Protein 8VFG (pdb70)

Structure (mmCIF, N/CA/C/O backbone):
data_8VFG
#
_entry.id   8VFG
#
_cell.length_a   54.380
_cell.length_b   79.240
_cell.length_c   54.880
_cell.angle_alpha   90.000
_cell.angle_beta   105.490
_cell.angle_gamma   90.000
#
_symmetry.space_group_name_H-M   'P 1 21 1'
#
loop_
_entity.id
_entity.type
_entity.pdbx_description
1 polymer 'DNA polymerase beta'
2 polymer "DNA (5'-D(*CP*CP*GP*AP*CP*GP*CP*CP*GP*CP*AP*TP*CP*AP*GP*C)-3')"
3 polymer "DNA (5'-D(*GP*CP*TP*GP*AP*TP*GP*CP*GP*(FAP))-3')"
4 polymer "DNA (5'-D(P*GP*TP*CP*GP*G)-3')"
5 water water
#
loop_
_atom_site.group_PDB
_atom_site.id
_atom_site.type_symbol
_atom_site.label_atom_id
_atom_site.label_alt_id
_atom_site.label_comp_id
_atom_site.label_asym_id
_atom_site.label_entity_id
_atom_site.label_seq_id
_atom_site.pdbx_PDB_ins_code
_atom_site.Cartn_x
_atom_site.Cartn_y
_atom_site.Cartn_z
_atom_site.occupancy
_atom_site.B_iso_or_equiv
_atom_site.auth_seq_id
_atom_site.auth_comp_id
_atom_site.auth_asym_id
_atom_site.auth_atom_id
_atom_site.pdbx_PDB_model_num
ATOM 1 N N . PRO A 1 7 ? 18.60400 -15.27700 6.30100 1.000 44.25616 7 PRO A N 1
ATOM 2 C CA . PRO A 1 7 ? 19.68000 -16.18900 6.71100 1.000 43.01020 7 PRO A CA 1
ATOM 3 C C . PRO A 1 7 ? 19.88200 -16.22100 8.23300 1.000 49.38164 7 PRO A C 1
ATOM 4 O O . PRO A 1 7 ? 19.66900 -15.21100 8.90700 1.000 52.59474 7 PRO A O 1
ATOM 8 N N . GLN A 1 8 ? 20.28300 -17.37500 8.76500 1.000 48.63584 8 GLN A N 1
ATOM 9 C CA . GLN A 1 8 ? 20.49800 -17.49900 10.20100 1.000 49.76148 8 GLN A CA 1
ATOM 10 C C . GLN A 1 8 ? 21.62700 -16.57900 10.66000 1.000 44.75024 8 GLN A C 1
ATOM 11 O O . GLN A 1 8 ? 22.56200 -16.27700 9.91100 1.000 40.95494 8 GLN A O 1
ATOM 13 N N . GLU A 1 9 ? 21.52100 -16.11900 11.90900 1.000 46.44727 9 GLU A N 1
ATOM 14 C CA . GLU A 1 9 ? 22.57100 -15.28300 12.48000 1.000 41.70355 9 GLU A CA 1
ATOM 15 C C . GLU A 1 9 ? 23.92700 -15.96700 12.36200 1.000 38.41580 9 GLU A C 1
ATOM 16 O O . GLU A 1 9 ? 24.88900 -15.38500 11.85300 1.000 38.08194 9 GLU A O 1
ATOM 18 N N . THR A 1 10 ? 24.01100 -17.22500 12.79400 1.000 42.37124 10 THR A N 1
ATOM 19 C CA . THR A 1 10 ? 25.27600 -17.95300 12.77600 1.000 42.78776 10 THR A CA 1
ATOM 20 C C . THR A 1 10 ? 25.94600 -17.88600 11.40200 1.000 41.81808 10 THR A C 1
ATOM 21 O O . THR A 1 10 ? 27.15800 -18.10900 11.29200 1.000 43.30759 10 THR A O 1
ATOM 23 N N . LEU A 1 11 ? 25.17900 -17.57300 10.35100 1.000 41.36923 11 LEU A N 1
ATOM 24 C CA . LEU A 1 11 ? 25.76600 -17.43500 9.02000 1.000 33.49640 11 LEU A CA 1
ATOM 25 C C . LEU A 1 11 ? 26.85400 -16.37300 8.93200 1.000 29.06885 11 LEU A C 1
ATOM 26 O O . LEU A 1 11 ? 28.02900 -16.68800 8.71300 1.000 29.16477 11 LEU A O 1
ATOM 31 N N . ASN A 1 12 ? 26.48200 -15.09900 9.09600 1.000 26.50536 12 ASN A N 1
ATOM 32 C CA . ASN A 1 12 ? 27.47100 -14.02600 9.12700 1.000 21.11360 12 ASN A CA 1
ATOM 33 C C . ASN A 1 12 ? 27.26100 -13.08300 10.30500 1.000 22.82109 12 ASN A C 1
ATOM 34 O O . ASN A 1 12 ? 27.70900 -11.93100 10.25400 1.000 17.84485 12 ASN A O 1
ATOM 39 N N . GLY A 1 13 ? 26.60900 -13.55300 11.36900 1.000 20.59024 13 GLY A N 1
ATOM 40 C CA . GLY A 1 13 ? 26.26200 -12.67200 12.47200 1.000 21.11039 13 GLY A CA 1
ATOM 41 C C . GLY A 1 13 ? 27.46100 -12.00300 13.11000 1.000 18.99687 13 GLY A C 1
ATOM 42 O O . GLY A 1 13 ? 27.36100 -10.86500 13.58000 1.000 15.41594 13 GLY A O 1
ATOM 43 N N . GLY A 1 14 ? 28.60300 -12.69300 13.14900 1.000 16.56077 14 GLY A N 1
ATOM 44 C CA . GLY A 1 14 ? 29.80300 -12.07900 13.69300 1.000 15.41842 14 GLY A CA 1
ATOM 45 C C . GLY A 1 14 ? 30.21300 -10.85300 12.90200 1.000 14.67729 14 GLY A C 1
ATOM 46 O O . GLY A 1 14 ? 30.51900 -9.79900 13.47200 1.000 15.40999 14 GLY A O 1
ATOM 47 N N . ILE A 1 15 ? 30.21400 -10.97600 11.57600 1.000 14.54838 15 ILE A N 1
ATOM 48 C CA . ILE A 1 15 ? 30.54100 -9.84300 10.71700 1.000 13.12025 15 ILE A CA 1
ATOM 49 C C . ILE A 1 15 ? 29.52100 -8.72600 10.89000 1.000 15.56219 15 ILE A C 1
ATOM 50 O O . ILE A 1 15 ? 29.87800 -7.55300 11.05600 1.000 14.05243 15 ILE A O 1
ATOM 55 N N . THR A 1 16 ? 28.23400 -9.05500 10.78800 1.000 12.57024 16 THR A N 1
ATOM 56 C CA . THR A 1 16 ? 27.24600 -7.98200 10.83000 1.000 13.72468 16 THR A CA 1
ATOM 57 C C . THR A 1 16 ? 27.18500 -7.33700 12.20900 1.000 17.59840 16 THR A C 1
ATOM 58 O O . THR A 1 16 ? 26.97600 -6.12700 12.30500 1.000 14.69676 16 THR A O 1
ATOM 62 N N . ASP A 1 17 ? 27.40500 -8.10400 13.28000 1.000 14.11324 17 ASP A N 1
ATOM 63 C CA . ASP A 1 17 ? 27.50700 -7.49300 14.60200 1.000 15.16806 17 ASP A CA 1
ATOM 64 C C . ASP A 1 17 ? 28.67900 -6.51600 14.66100 1.000 12.44388 17 ASP A C 1
ATOM 65 O O . ASP A 1 17 ? 28.54600 -5.39800 15.17600 1.000 12.17304 17 ASP A O 1
ATOM 70 N N . MET A 1 18 ? 29.81200 -6.90400 14.09100 1.000 14.04586 18 MET A N 1
ATOM 71 C CA . MET A 1 18 ? 31.02100 -6.04500 14.09100 1.000 8.97147 18 MET A CA 1
ATOM 72 C C . MET A 1 18 ? 30.72400 -4.74900 13.33200 1.000 10.72203 18 MET A C 1
ATOM 73 O O . MET A 1 18 ? 31.08700 -3.69700 13.79100 1.000 10.93543 18 MET A O 1
ATOM 78 N N . LEU A 1 19 ? 30.07000 -4.89400 12.19800 1.000 10.70594 19 LEU A N 1
ATOM 79 C CA . LEU A 1 19 ? 29.81200 -3.70400 11.39300 1.000 8.45151 19 LEU A CA 1
ATOM 80 C C . LEU A 1 19 ? 28.80200 -2.78400 12.07300 1.000 10.75330 19 LEU A C 1
ATOM 81 O O . LEU A 1 19 ? 28.93100 -1.55600 12.00300 1.000 10.29132 19 LEU A O 1
ATOM 86 N N . THR A 1 20 ? 27.78600 -3.35000 12.73400 1.000 10.21672 20 THR A N 1
ATOM 87 C CA . THR A 1 20 ? 26.84200 -2.50700 13.46600 1.000 11.47561 20 THR A CA 1
ATOM 88 C C . THR A 1 20 ? 27.52500 -1.78400 14.62300 1.000 11.33418 20 THR A C 1
ATOM 89 O O . THR A 1 20 ? 27.29000 -0.58400 14.84400 1.000 9.02264 20 THR A O 1
ATOM 93 N N . GLU A 1 21 ? 28.40200 -2.47500 15.33400 1.000 10.86020 21 GLU A N 1
ATOM 94 C CA . GLU A 1 21 ? 29.12900 -1.79200 16.43000 1.000 8.59527 21 GLU A CA 1
ATOM 95 C C . GLU A 1 21 ? 29.98500 -0.64900 15.87800 1.000 8.48494 21 GLU A C 1
ATOM 96 O O . GLU A 1 21 ? 29.95700 0.41800 16.44900 1.000 8.03822 21 GLU A O 1
ATOM 102 N N . LEU A 1 22 ? 30.72300 -0.93700 14.81600 1.000 8.60793 22 LEU A N 1
ATOM 103 C CA . LEU A 1 22 ? 31.50100 0.13000 14.19000 1.000 7.17108 22 LEU A CA 1
ATOM 104 C C . LEU A 1 22 ? 30.59700 1.28000 13.76100 1.000 8.66714 22 LEU A C 1
ATOM 105 O O . LEU A 1 22 ? 30.94000 2.45400 13.94800 1.000 7.58660 22 LEU A O 1
ATOM 110 N N . ALA A 1 23 ? 29.42800 0.96200 13.20200 1.000 8.44470 23 ALA A N 1
ATOM 111 C CA . ALA A 1 23 ? 28.47500 2.01000 12.83300 1.000 8.59476 23 ALA A CA 1
ATOM 112 C C . ALA A 1 23 ? 28.14200 2.88900 14.02800 1.000 7.78750 23 ALA A C 1
ATOM 113 O O . ALA A 1 23 ? 28.16900 4.12300 13.93900 1.000 8.98135 23 ALA A O 1
ATOM 115 N N . ASN A 1 24 ? 27.80900 2.26500 15.15500 1.000 9.22509 24 ASN A N 1
ATOM 116 C CA . ASN A 1 24 ? 27.39700 3.03100 16.32300 1.000 8.03361 24 ASN A CA 1
ATOM 117 C C . ASN A 1 24 ? 28.51100 3.95000 16.79400 1.000 8.52817 24 ASN A C 1
ATOM 118 O O . ASN A 1 24 ? 28.26100 5.11200 17.14800 1.000 9.09781 24 ASN A O 1
ATOM 123 N N . PHE A 1 25 ? 29.75600 3.47000 16.78800 1.000 8.08863 25 PHE A N 1
ATOM 124 C CA . PHE A 1 25 ? 30.82100 4.36300 17.23500 1.000 9.18041 25 PHE A CA 1
ATOM 125 C C . PHE A 1 25 ? 31.01900 5.52100 16.26100 1.000 7.74227 25 PHE A C 1
ATOM 126 O O . PHE A 1 25 ? 31.32400 6.63500 16.68800 1.000 7.16520 25 PHE A O 1
ATOM 134 N N . GLU A 1 26 ? 30.86300 5.28600 14.95300 1.000 7.02528 26 GLU A N 1
ATOM 135 C CA . GLU A 1 26 ? 30.98400 6.39500 14.00900 1.000 8.10956 26 GLU A CA 1
ATOM 136 C C . GLU A 1 26 ? 29.91800 7.45000 14.28100 1.000 9.06644 26 GLU A C 1
ATOM 137 O O . GLU A 1 26 ? 30.20500 8.65500 14.31800 1.000 9.48274 26 GLU A O 1
ATOM 143 N N A LYS A 1 27 ? 28.67600 7.01600 14.48200 0.682 8.15664 27 LYS A N 1
ATOM 144 N N B LYS A 1 27 ? 28.77600 7.01600 14.48200 0.318 8.14578 27 LYS A N 1
ATOM 145 C CA A LYS A 1 27 ? 27.61800 7.98900 14.71900 0.682 10.10234 27 LYS A CA 1
ATOM 146 C CA B LYS A 1 27 ? 27.71800 7.98900 14.71900 0.318 10.09398 27 LYS A CA 1
ATOM 147 C C A LYS A 1 27 ? 27.80300 8.69200 16.06000 0.682 9.98816 27 LYS A C 1
ATOM 148 C C B LYS A 1 27 ? 27.90300 8.69200 16.06000 0.318 9.98581 27 LYS A C 1
ATOM 149 O O A LYS A 1 27 ? 27.78300 9.92500 16.13600 0.682 10.44168 27 LYS A O 1
ATOM 150 O O B LYS A 1 27 ? 27.88300 9.92500 16.13600 0.318 10.44456 27 LYS A O 1
ATOM 161 N N . ASN A 1 28 ? 28.00700 7.92300 17.12600 1.000 9.45101 28 ASN A N 1
ATOM 162 C CA . ASN A 1 28 ? 27.85900 8.46800 18.46600 1.000 8.48273 28 ASN A CA 1
ATOM 163 C C . ASN A 1 28 ? 29.13100 9.07300 19.01900 1.000 10.23844 28 ASN A C 1
ATOM 164 O O . ASN A 1 28 ? 29.05400 9.97300 19.86300 1.000 10.13057 28 ASN A O 1
ATOM 169 N N . VAL A 1 29 ? 30.29500 8.61200 18.56900 1.000 8.22784 29 VAL A N 1
ATOM 170 C CA . VAL A 1 29 ? 31.57700 9.06300 19.09300 1.000 7.56266 29 VAL A CA 1
ATOM 171 C C . VAL A 1 29 ? 32.32400 9.91700 18.07600 1.000 7.94479 29 VAL A C 1
ATOM 172 O O . VAL A 1 29 ? 32.71900 11.04500 18.37200 1.000 10.96150 29 VAL A O 1
ATOM 176 N N . SER A 1 30 ? 32.50900 9.40200 16.86000 1.000 6.48300 30 SER A N 1
ATOM 177 C CA . SER A 1 30 ? 33.20000 10.17300 15.83700 1.000 9.02296 30 SER A CA 1
ATOM 178 C C . SER A 1 30 ? 32.32200 11.24000 15.19100 1.000 8.01511 30 SER A C 1
ATOM 179 O O . SER A 1 30 ? 32.85900 12.11400 14.51100 1.000 7.90126 30 SER A O 1
ATOM 182 N N . GLN A 1 31 ? 31.00300 11.19900 15.40300 1.000 8.68216 31 GLN A N 1
ATOM 183 C CA . GLN A 1 31 ? 30.06700 12.12600 14.75800 1.000 9.41217 31 GLN A CA 1
ATOM 184 C C . GLN A 1 31 ? 30.28700 12.17100 13.24500 1.000 10.19052 31 GLN A C 1
ATOM 185 O O . GLN A 1 31 ? 30.45100 13.23900 12.63600 1.000 10.89153 31 GLN A O 1
ATOM 191 N N . ALA A 1 32 ? 30.27600 10.98100 12.64300 1.000 9.98095 32 ALA A N 1
ATOM 192 C CA . ALA A 1 32 ? 30.51000 10.73800 11.22000 1.000 9.10608 32 ALA A CA 1
ATOM 193 C C . ALA A 1 32 ? 29.29500 9.97000 10.69900 1.000 9.79210 32 ALA A C 1
ATOM 194 O O . ALA A 1 32 ? 29.34600 8.74900 10.50200 1.000 9.72387 32 ALA A O 1
ATOM 196 N N . ILE A 1 33 ? 28.19700 10.70000 10.46900 1.000 11.00260 33 ILE A N 1
ATOM 197 C CA . ILE A 1 33 ? 26.91900 10.05500 10.18700 1.000 10.19432 33 ILE A CA 1
ATOM 198 C C . ILE A 1 33 ? 26.96100 9.27700 8.87900 1.000 9.74704 33 ILE A C 1
ATOM 199 O O . ILE A 1 33 ? 26.30900 8.23400 8.74500 1.000 10.61890 33 ILE A O 1
ATOM 204 N N . HIS A 1 34 ? 27.72500 9.75200 7.90000 1.000 12.28310 34 HIS A N 1
ATOM 205 C CA . HIS A 1 34 ? 27.78200 9.03600 6.63700 1.000 10.35559 34 HIS A CA 1
ATOM 206 C C . HIS A 1 34 ? 28.58900 7.74700 6.75300 1.000 12.88520 34 HIS A C 1
ATOM 207 O O . HIS A 1 34 ? 28.33100 6.79600 6.00700 1.000 10.74600 34 HIS A O 1
ATOM 214 N N . LYS A 1 35 ? 29.57300 7.69100 7.65900 1.000 9.91450 35 LYS A N 1
ATOM 215 C CA . LYS A 1 35 ? 30.23500 6.41500 7.91900 1.000 8.81813 35 LYS A CA 1
ATOM 216 C C . LYS A 1 35 ? 29.32100 5.48300 8.70600 1.000 10.08763 35 LYS A C 1
ATOM 217 O O . LYS A 1 35 ? 29.32400 4.26700 8.49300 1.000 8.69533 35 LYS A O 1
ATOM 223 N N . TYR A 1 36 ? 28.52500 6.03200 9.62100 1.000 8.07786 36 TYR A N 1
ATOM 224 C CA . TYR A 1 36 ? 27.52200 5.21500 10.29400 1.000 8.28699 36 TYR A CA 1
ATOM 225 C C . TYR A 1 36 ? 26.62900 4.53000 9.26700 1.000 12.03554 36 TYR A C 1
ATOM 226 O O . TYR A 1 36 ? 26.42200 3.31500 9.31100 1.000 11.05943 36 TYR A O 1
ATOM 235 N N . ASN A 1 37 ? 26.13500 5.29200 8.29500 1.000 10.77020 37 ASN A N 1
ATOM 236 C CA . ASN A 1 37 ? 25.22400 4.70300 7.32800 1.000 13.14047 37 ASN A CA 1
ATOM 237 C C . ASN A 1 37 ? 25.94500 3.75700 6.38300 1.000 10.35920 37 ASN A C 1
ATOM 238 O O . ASN A 1 37 ? 25.36500 2.74000 5.97800 1.000 12.77463 37 ASN A O 1
ATOM 243 N N . ALA A 1 38 ? 27.20900 4.04100 6.06000 1.000 9.15439 38 ALA A N 1
ATOM 244 C CA . ALA A 1 38 ? 27.98900 3.10400 5.25000 1.000 11.91646 38 ALA A CA 1
ATOM 245 C C . ALA A 1 38 ? 28.08200 1.75200 5.94200 1.000 10.08940 38 ALA A C 1
ATOM 246 O O . ALA A 1 38 ? 27.81600 0.70000 5.34000 1.000 11.57872 38 ALA A O 1
ATOM 248 N N . TYR A 1 39 ? 28.47200 1.75600 7.21500 1.000 9.25647 39 TYR A N 1
ATOM 249 C CA . TYR A 1 39 ? 28.56600 0.49200 7.93600 1.000 9.24530 39 TYR A CA 1
ATOM 250 C C . TYR A 1 39 ? 27.21000 -0.19800 8.02200 1.000 13.07137 39 TYR A C 1
ATOM 251 O O . TYR A 1 39 ? 27.12300 -1.42500 7.88100 1.000 12.47454 39 TYR A O 1
ATOM 260 N N . ARG A 1 40 ? 26.14100 0.56700 8.27100 1.000 11.49679 40 ARG A N 1
ATOM 261 C CA . ARG A 1 40 ? 24.81000 -0.03300 8.31400 1.000 13.67816 40 ARG A CA 1
ATOM 262 C C . ARG A 1 40 ? 24.45500 -0.66100 6.97100 1.000 14.49760 40 ARG A C 1
ATOM 263 O O . ARG A 1 40 ? 23.94000 -1.78900 6.91000 1.000 16.33818 40 ARG A O 1
ATOM 271 N N . LYS A 1 41 ? 24.72000 0.05700 5.87800 1.000 12.06952 41 LYS A N 1
ATOM 272 C CA . LYS A 1 41 ? 24.46500 -0.49300 4.54700 1.000 13.66719 41 LYS A CA 1
ATOM 273 C C . LYS A 1 41 ? 25.23600 -1.79100 4.33000 1.000 18.24086 41 LYS A C 1
ATOM 274 O O . LYS A 1 41 ? 24.68900 -2.77700 3.81500 1.000 17.00565 41 LYS A O 1
ATOM 280 N N . ALA A 1 42 ? 26.51800 -1.80900 4.69900 1.000 12.95849 42 ALA A N 1
ATOM 281 C CA . ALA A 1 42 ? 27.30600 -3.03100 4.57000 1.000 12.79270 42 ALA A CA 1
ATOM 282 C C . ALA A 1 42 ? 26.71900 -4.14700 5.41900 1.000 14.13593 42 ALA A C 1
ATOM 283 O O . ALA A 1 42 ? 26.59300 -5.28600 4.96100 1.000 16.26606 42 ALA A O 1
ATOM 285 N N . ALA A 1 43 ? 26.37100 -3.84200 6.67100 1.000 13.20334 43 ALA A N 1
ATOM 286 C CA . ALA A 1 43 ? 25.81000 -4.86600 7.54100 1.000 12.84787 43 ALA A CA 1
ATOM 287 C C . ALA A 1 43 ? 24.53800 -5.44700 6.93900 1.000 19.06035 43 ALA A C 1
ATOM 288 O O . ALA A 1 43 ? 24.30800 -6.66000 7.00400 1.000 19.21079 43 ALA A O 1
ATOM 290 N N . SER A 1 44 ? 23.72100 -4.59700 6.31600 1.000 15.72361 44 SER A N 1
ATOM 291 C CA . SER A 1 44 ? 22.44400 -5.04900 5.77300 1.000 18.30903 44 SER A CA 1
ATOM 292 C C . SER A 1 44 ? 22.63000 -5.91500 4.53200 1.000 22.79499 44 SER A C 1
ATOM 293 O O . SER A 1 44 ? 21.97000 -6.95200 4.39200 1.000 24.27043 44 SER A O 1
ATOM 296 N N . VAL A 1 45 ? 23.50600 -5.50700 3.61100 1.000 17.52072 45 VAL A N 1
ATOM 297 C CA . VAL A 1 45 ? 23.70400 -6.32100 2.41300 1.000 19.21667 45 VAL A CA 1
ATOM 298 C C . VAL A 1 45 ? 24.31800 -7.66500 2.78500 1.000 26.19153 45 VAL A C 1
ATOM 299 O O . VAL A 1 45 ? 24.00700 -8.69100 2.16500 1.000 24.12633 45 VAL A O 1
ATOM 303 N N . ILE A 1 46 ? 25.17500 -7.69000 3.80900 1.000 20.14190 46 ILE A N 1
ATOM 304 C CA . ILE A 1 46 ? 25.74100 -8.95200 4.27300 1.000 20.77856 46 ILE A CA 1
ATOM 305 C C . ILE A 1 46 ? 24.68100 -9.78600 4.98500 1.000 23.09485 46 ILE A C 1
ATOM 306 O O . ILE A 1 46 ? 24.59900 -11.00300 4.78500 1.000 22.67297 46 ILE A O 1
ATOM 311 N N . ALA A 1 47 ? 23.85700 -9.15200 5.82500 1.000 20.43235 47 ALA A N 1
ATOM 312 C CA . ALA A 1 47 ? 22.80900 -9.88100 6.53500 1.000 21.73900 47 ALA A CA 1
ATOM 313 C C . ALA A 1 47 ? 21.89900 -10.64400 5.57800 1.000 25.00717 47 ALA A C 1
ATOM 314 O O . ALA A 1 47 ? 21.37400 -11.70500 5.93700 1.000 33.15863 47 ALA A O 1
ATOM 316 N N . LYS A 1 48 ? 21.69800 -10.12900 4.37100 1.000 26.93985 48 LYS A N 1
ATOM 317 C CA . LYS A 1 48 ? 20.83700 -10.75700 3.37900 1.000 30.35952 48 LYS A CA 1
ATOM 318 C C . LYS A 1 48 ? 21.58300 -11.72100 2.46600 1.000 30.15554 48 LYS A C 1
ATOM 319 O O . LYS A 1 48 ? 20.95100 -12.37300 1.62800 1.000 29.56498 48 LYS A O 1
ATOM 325 N N . TYR A 1 49 ? 22.89800 -11.81100 2.59100 1.000 26.16090 49 TYR A N 1
ATOM 326 C CA . TYR A 1 49 ? 23.68800 -12.73400 1.77900 1.000 26.58959 49 TYR A CA 1
ATOM 327 C C . TYR A 1 49 ? 23.46200 -14.16500 2.25900 1.000 25.57012 49 TYR A C 1
ATOM 328 O O . TYR A 1 49 ? 23.65700 -14.45000 3.44900 1.000 24.49862 49 TYR A O 1
ATOM 337 N N . PRO A 1 50 ? 23.04300 -15.08600 1.39000 1.000 29.40057 50 PRO A N 1
ATOM 338 C CA . PRO A 1 50 ? 22.63900 -16.41500 1.86200 1.000 31.84027 50 PRO A CA 1
ATOM 339 C C . PRO A 1 50 ? 23.77400 -17.42700 1.88800 1.000 29.84869 50 PRO A C 1
ATOM 340 O O . PRO A 1 50 ? 23.54500 -18.62100 1.67100 1.000 25.13810 50 PRO A O 1
ATOM 344 N N . HIS A 1 51 ? 24.99800 -16.97300 2.14300 1.000 26.20417 51 HIS A N 1
ATOM 345 C CA . HIS A 1 51 ? 26.13400 -17.87100 2.28500 1.000 25.38004 51 HIS A CA 1
ATOM 346 C C . HIS A 1 51 ? 27.02600 -17.38200 3.41200 1.000 25.89183 51 HIS A C 1
ATOM 347 O O . HIS A 1 51 ? 27.11700 -16.17800 3.67100 1.000 21.92918 51 HIS A O 1
ATOM 354 N N . LYS A 1 52 ? 27.68500 -18.32500 4.08200 1.000 19.34377 52 LYS A N 1
ATOM 355 C CA . LYS A 1 52 ? 28.68900 -17.95800 5.07100 1.000 18.17002 52 LYS A CA 1
ATOM 356 C C . LYS A 1 52 ? 29.91200 -17.39300 4.35900 1.000 20.74231 52 LYS A C 1
ATOM 357 O O . LYS A 1 52 ? 30.55300 -18.08200 3.55900 1.000 17.53818 52 LYS A O 1
ATOM 363 N N . ILE A 1 53 ? 30.22900 -16.12700 4.63100 1.000 16.07300 53 ILE A N 1
ATOM 364 C CA . ILE A 1 53 ? 31.31700 -15.47300 3.92000 1.000 16.97249 53 ILE A CA 1
ATOM 365 C C . ILE A 1 53 ? 32.65100 -16.07900 4.32200 1.000 15.82427 53 ILE A C 1
ATOM 366 O O . ILE A 1 53 ? 32.92700 -16.29600 5.51400 1.000 17.51937 53 ILE A O 1
ATOM 371 N N . LYS A 1 54 ? 33.49400 -16.33400 3.32400 1.000 16.46402 54 LYS A N 1
ATOM 372 C CA . LYS A 1 54 ? 34.79200 -16.94600 3.53400 1.000 14.31396 54 LYS A CA 1
ATOM 373 C C . LYS A 1 54 ? 35.95700 -15.96900 3.41400 1.000 15.78508 54 LYS A C 1
ATOM 374 O O . LYS A 1 54 ? 37.06700 -16.31400 3.82600 1.000 19.94456 54 LYS A O 1
ATOM 380 N N . SER A 1 55 ? 35.75000 -14.77700 2.86000 1.000 16.03000 55 SER A N 1
ATOM 381 C CA . SER A 1 55 ? 36.87800 -13.86600 2.69400 1.000 15.49713 55 SER A CA 1
ATOM 382 C C . SER A 1 55 ? 36.36200 -12.45000 2.49700 1.000 13.61664 55 SER A C 1
ATOM 383 O O . SER A 1 55 ? 35.20900 -12.23500 2.12400 1.000 13.47614 55 SER A O 1
ATOM 386 N N . GLY A 1 56 ? 37.24000 -11.48400 2.75500 1.000 15.51694 56 GLY A N 1
ATOM 387 C CA . GLY A 1 56 ? 36.89300 -10.10800 2.45000 1.000 16.25090 56 GLY A CA 1
ATOM 388 C C . GLY A 1 56 ? 36.59400 -9.91200 0.97800 1.000 17.81393 56 GLY A C 1
ATOM 389 O O . GLY A 1 56 ? 35.65300 -9.20500 0.61200 1.000 15.10730 56 GLY A O 1
ATOM 390 N N . ALA A 1 57 ? 37.38100 -10.55800 0.11400 1.000 19.22887 57 ALA A N 1
ATOM 391 C CA . ALA A 1 57 ? 37.17400 -10.42600 -1.32400 1.000 20.81173 57 ALA A CA 1
ATOM 392 C C . ALA A 1 57 ? 35.77700 -10.88500 -1.72900 1.000 18.49459 57 ALA A C 1
ATOM 393 O O . ALA A 1 57 ? 35.14000 -10.27300 -2.59400 1.000 20.17323 57 ALA A O 1
ATOM 395 N N . GLU A 1 58 ? 35.27800 -11.96100 -1.11300 1.000 15.43130 58 GLU A N 1
ATOM 396 C CA . GLU A 1 58 ? 33.92400 -12.41100 -1.41600 1.000 18.90569 58 GLU A CA 1
ATOM 397 C C . GLU A 1 58 ? 32.90000 -11.35300 -1.02900 1.000 19.43602 58 GLU A C 1
ATOM 398 O O . GLU A 1 58 ? 31.93100 -11.11200 -1.76200 1.000 18.09884 58 GLU A O 1
ATOM 404 N N . ALA A 1 59 ? 33.09700 -10.70800 0.12300 1.000 16.19739 59 ALA A N 1
ATOM 405 C CA . ALA A 1 59 ? 32.15700 -9.69100 0.57500 1.000 16.06228 59 ALA A CA 1
ATOM 406 C C . ALA A 1 59 ? 32.22400 -8.44100 -0.28800 1.000 14.96892 59 ALA A C 1
ATOM 407 O O . ALA A 1 59 ? 31.19500 -7.80600 -0.53200 1.000 16.85160 59 ALA A O 1
ATOM 409 N N . LYS A 1 60 ? 33.41600 -8.08400 -0.76600 1.000 16.39746 60 LYS A N 1
ATOM 410 C CA . LYS A 1 60 ? 33.57100 -6.84500 -1.51400 1.000 16.34319 60 LYS A CA 1
ATOM 411 C C . LYS A 1 60 ? 32.75100 -6.84800 -2.79200 1.000 21.05576 60 LYS A C 1
ATOM 412 O O . LYS A 1 60 ? 32.44700 -5.77400 -3.32700 1.000 18.68731 60 LYS A O 1
ATOM 418 N N . LYS A 1 61 ? 32.39100 -8.03000 -3.30400 1.000 22.61070 61 LYS A N 1
ATOM 419 C CA . LYS A 1 61 ? 31.55100 -8.08300 -4.49200 1.000 20.73356 61 LYS A CA 1
ATOM 420 C C . LYS A 1 61 ? 30.15600 -7.53100 -4.23400 1.000 24.25106 61 LYS A C 1
ATOM 421 O O . LYS A 1 61 ? 29.45300 -7.18800 -5.19000 1.000 25.22105 61 LYS A O 1
ATOM 427 N N . LEU A 1 62 ? 29.74200 -7.42100 -2.96300 1.000 18.95017 62 LEU A N 1
ATOM 428 C CA . LEU A 1 62 ? 28.41500 -6.92500 -2.64500 1.000 17.46401 62 LEU A CA 1
ATOM 429 C C . LEU A 1 62 ? 28.42200 -5.39700 -2.61800 1.000 22.08217 62 LEU A C 1
ATOM 430 O O . LEU A 1 62 ? 29.40700 -4.78700 -2.19100 1.000 21.01400 62 LEU A O 1
ATOM 435 N N . PRO A 1 63 ? 27.34700 -4.76100 -3.07500 1.000 22.37622 63 PRO A N 1
ATOM 436 C CA . PRO A 1 63 ? 27.31900 -3.29200 -3.11100 1.000 22.21366 63 PRO A CA 1
ATOM 437 C C . PRO A 1 63 ? 27.19200 -2.71400 -1.70600 1.000 19.05399 63 PRO A C 1
ATOM 438 O O . PRO A 1 63 ? 26.29700 -3.08300 -0.94300 1.000 20.64380 63 PRO A O 1
ATOM 442 N N . GLY A 1 64 ? 28.08900 -1.79000 -1.37900 1.000 18.23437 64 GLY A N 1
ATOM 443 C CA . GLY A 1 64 ? 28.19400 -1.24900 -0.04000 1.000 15.97796 64 GLY A CA 1
ATOM 444 C C . GLY A 1 64 ? 29.37000 -1.77300 0.75700 1.000 17.67004 64 GLY A C 1
ATOM 445 O O . GLY A 1 64 ? 29.70300 -1.19100 1.80100 1.000 13.14969 64 GLY A O 1
ATOM 446 N N . VAL A 1 65 ? 29.99200 -2.86000 0.31100 1.000 14.40963 65 VAL A N 1
ATOM 447 C CA . VAL A 1 65 ? 31.22300 -3.36900 0.90200 1.000 15.91360 65 VAL A CA 1
ATOM 448 C C . VAL A 1 65 ? 32.38600 -2.95300 0.00700 1.000 17.21862 65 VAL A C 1
ATOM 449 O O . VAL A 1 65 ? 32.44600 -3.32800 -1.17200 1.000 16.17717 65 VAL A O 1
ATOM 453 N N . GLY A 1 66 ? 33.32000 -2.18400 0.56600 1.000 11.50915 66 GLY A N 1
ATOM 454 C CA . GLY A 1 66 ? 34.47300 -1.70200 -0.14500 1.000 12.72832 66 GLY A CA 1
ATOM 455 C C . GLY A 1 66 ? 35.77000 -2.27900 0.37500 1.000 14.55434 66 GLY A C 1
ATOM 456 O O . GLY A 1 66 ? 35.79800 -3.30300 1.07300 1.000 13.50580 66 GLY A O 1
ATOM 457 N N . THR A 1 67 ? 36.87000 -1.59800 0.04900 1.000 13.88431 67 THR A N 1
ATOM 458 C CA . THR A 1 67 ? 38.18900 -2.09900 0.41600 1.000 14.70915 67 THR A CA 1
ATOM 459 C C . THR A 1 67 ? 38.37200 -2.20300 1.92500 1.000 13.48504 67 THR A C 1
ATOM 460 O O . THR A 1 67 ? 38.92900 -3.18600 2.41400 1.000 11.24878 67 THR A O 1
ATOM 464 N N . LYS A 1 68 ? 37.95700 -1.18400 2.68100 1.000 11.27053 68 LYS A N 1
ATOM 465 C CA . LYS A 1 68 ? 38.29400 -1.17400 4.10300 1.000 10.17847 68 LYS A CA 1
ATOM 466 C C . LYS A 1 68 ? 37.47100 -2.19900 4.88100 1.000 12.96807 68 LYS A C 1
ATOM 467 O O . LYS A 1 68 ? 37.99300 -2.85800 5.78400 1.000 11.64985 68 LYS A O 1
ATOM 473 N N . ILE A 1 69 ? 36.18400 -2.34600 4.55700 1.000 10.11131 69 ILE A N 1
ATOM 474 C CA . ILE A 1 69 ? 35.37800 -3.36400 5.23200 1.000 10.34713 69 ILE A CA 1
ATOM 475 C C . ILE A 1 69 ? 35.83600 -4.76000 4.83000 1.000 12.26401 69 ILE A C 1
ATOM 476 O O . ILE A 1 69 ? 35.82100 -5.69400 5.64300 1.000 12.25850 69 ILE A O 1
ATOM 481 N N . ALA A 1 70 ? 36.23400 -4.93400 3.57100 1.000 11.23817 70 ALA A N 1
ATOM 482 C CA . ALA A 1 70 ? 36.80100 -6.22000 3.16100 1.000 12.92519 70 ALA A CA 1
ATOM 483 C C . ALA A 1 70 ? 38.01300 -6.57500 4.01500 1.000 13.20354 70 ALA A C 1
ATOM 484 O O . ALA A 1 70 ? 38.14900 -7.71900 4.47300 1.000 12.10977 70 ALA A O 1
ATOM 486 N N . GLU A 1 71 ? 38.87900 -5.61000 4.26700 1.000 11.59808 71 GLU A N 1
ATOM 487 C CA . GLU A 1 71 ? 40.06300 -5.83100 5.12900 1.000 16.57051 71 GLU A CA 1
ATOM 488 C C . GLU A 1 71 ? 39.63100 -6.19200 6.55700 1.000 13.54439 71 GLU A C 1
ATOM 489 O O . GLU A 1 71 ? 40.24500 -7.05900 7.16500 1.000 14.56844 71 GLU A O 1
ATOM 495 N N . LYS A 1 72 ? 38.61100 -5.50000 7.06300 1.000 11.09831 72 LYS A N 1
ATOM 496 C CA . LYS A 1 72 ? 38.15000 -5.81000 8.41400 1.000 11.18241 72 LYS A CA 1
ATOM 497 C C . LYS A 1 72 ? 37.56100 -7.21100 8.47300 1.000 12.03410 72 LYS A C 1
ATOM 498 O O . LYS A 1 72 ? 37.74300 -7.93100 9.45800 1.000 12.85188 72 LYS A O 1
ATOM 504 N N . ILE A 1 73 ? 36.85800 -7.62000 7.41700 1.000 11.27374 73 ILE A N 1
ATOM 505 C CA . ILE A 1 73 ? 36.31000 -8.97500 7.38600 1.000 10.99531 73 ILE A CA 1
ATOM 506 C C . ILE A 1 73 ? 37.43900 -9.99800 7.36700 1.000 12.58094 73 ILE A C 1
ATOM 507 O O . ILE A 1 73 ? 37.37700 -11.02700 8.05000 1.000 14.20919 73 ILE A O 1
ATOM 512 N N . ASP A 1 74 ? 38.50600 -9.71300 6.62600 1.000 11.82045 74 ASP A N 1
ATOM 513 C CA . ASP A 1 74 ? 39.66400 -10.60200 6.64300 1.000 17.26487 74 ASP A CA 1
ATOM 514 C C . ASP A 1 74 ? 40.24300 -10.72400 8.05100 1.000 14.03322 74 ASP A C 1
ATOM 515 O O . ASP A 1 74 ? 40.51700 -11.83400 8.52100 1.000 16.58550 74 ASP A O 1
ATOM 520 N N . GLU A 1 75 ? 40.43000 -9.59600 8.75000 1.000 11.77048 75 GLU A N 1
ATOM 521 C CA . GLU A 1 75 ? 40.94700 -9.68800 10.11800 1.000 13.53109 75 GLU A CA 1
ATOM 522 C C . GLU A 1 75 ? 39.98700 -10.45900 11.02600 1.000 15.90332 75 GLU A C 1
ATOM 523 O O . GLU A 1 75 ? 40.41000 -11.31100 11.81700 1.000 14.46763 75 GLU A O 1
ATOM 529 N N . PHE A 1 76 ? 38.68700 -10.17500 10.92900 1.000 11.58321 76 PHE A N 1
ATOM 530 C CA . PHE A 1 76 ? 37.71300 -10.87100 11.76300 1.000 10.90855 76 PHE A CA 1
ATOM 531 C C . PHE A 1 76 ? 37.71400 -12.37500 11.48600 1.000 14.79617 76 PHE A C 1
ATOM 532 O O . PHE A 1 76 ? 37.64600 -13.18900 12.41700 1.000 15.66024 76 PHE A O 1
ATOM 540 N N . LEU A 1 77 ? 37.76400 -12.76300 10.21200 1.000 13.65053 77 LEU A N 1
ATOM 541 C CA . LEU A 1 77 ? 37.72900 -14.18900 9.89300 1.000 14.08926 77 LEU A CA 1
ATOM 542 C C . LEU A 1 77 ? 38.99100 -14.89700 10.37000 1.000 17.75683 77 LEU A C 1
ATOM 543 O O . LEU A 1 77 ? 38.93500 -16.06100 10.78600 1.000 18.93699 77 LEU A O 1
ATOM 548 N N . ALA A 1 78 ? 40.13600 -14.21700 10.31400 1.000 15.34328 78 ALA A N 1
ATOM 549 C CA . ALA A 1 78 ? 41.40300 -14.84100 10.67300 1.000 18.69865 78 ALA A CA 1
ATOM 550 C C . ALA A 1 78 ? 41.58800 -14.92500 12.18400 1.000 21.25020 78 ALA A C 1
ATOM 551 O O . ALA A 1 78 ? 42.09700 -15.93100 12.69600 1.000 24.56916 78 ALA A O 1
ATOM 553 N N . THR A 1 79 ? 41.17000 -13.88800 12.91600 1.000 17.94067 79 THR A N 1
ATOM 554 C CA . THR A 1 79 ? 41.45800 -13.76600 14.33600 1.000 20.11591 79 THR A CA 1
ATOM 555 C C . THR A 1 79 ? 40.23800 -13.88100 15.22900 1.000 15.76083 79 THR A C 1
ATOM 556 O O . THR A 1 79 ? 40.40000 -14.08000 16.43500 1.000 17.52832 79 THR A O 1
ATOM 560 N N . GLY A 1 80 ? 39.03500 -13.73700 14.68400 1.000 15.83239 80 GLY A N 1
ATOM 561 C CA . GLY A 1 80 ? 37.84000 -13.75200 15.50200 1.000 19.38107 80 GLY A CA 1
ATOM 562 C C . GLY A 1 80 ? 37.50700 -12.43600 16.16400 1.000 19.95378 80 GLY A C 1
ATOM 563 O O . GLY A 1 80 ? 36.57500 -12.38700 16.97900 1.000 20.29015 80 GLY A O 1
ATOM 564 N N . LYS A 1 81 ? 38.24000 -11.37000 15.85100 1.000 18.58218 81 LYS A N 1
ATOM 565 C CA . LYS A 1 81 ? 37.98800 -10.06000 16.44200 1.000 12.10199 81 LYS A CA 1
ATOM 566 C C . LYS A 1 81 ? 38.56900 -8.99200 15.52000 1.000 13.15017 81 LYS A C 1
ATOM 567 O O . LYS A 1 81 ? 39.20600 -9.29300 14.50800 1.000 13.23297 81 LYS A O 1
ATOM 573 N N . LEU A 1 82 ? 38.34300 -7.73800 15.88700 1.000 14.26370 82 LEU A N 1
ATOM 574 C CA . LEU A 1 82 ? 38.92400 -6.58300 15.21300 1.000 13.14643 82 LEU A CA 1
ATOM 575 C C . LEU A 1 82 ? 39.69800 -5.78200 16.24900 1.000 11.41549 82 LEU A C 1
ATOM 576 O O . LEU A 1 82 ? 39.11500 -5.34200 17.23900 1.000 13.64500 82 LEU A O 1
ATOM 581 N N . ARG A 1 83 ? 41.00000 -5.57400 16.02300 1.000 12.83522 83 ARG A N 1
ATOM 582 C CA . ARG A 1 83 ? 41.78900 -4.83900 17.01300 1.000 13.66448 83 ARG A CA 1
ATOM 583 C C . ARG A 1 83 ? 41.17900 -3.47300 17.33300 1.000 11.01762 83 ARG A C 1
ATOM 584 O O . ARG A 1 83 ? 41.13000 -3.05900 18.49600 1.000 12.40434 83 ARG A O 1
ATOM 592 N N . LYS A 1 84 ? 40.75400 -2.73700 16.30500 1.000 12.88599 84 LYS A N 1
ATOM 593 C CA . LYS A 1 84 ? 40.24800 -1.38600 16.54500 1.000 12.50304 84 LYS A CA 1
ATOM 594 C C . LYS A 1 84 ? 38.96200 -1.41000 17.35500 1.000 12.50739 84 LYS A C 1
ATOM 595 O O . LYS A 1 84 ? 38.71700 -0.51600 18.17300 1.000 13.01118 84 LYS A O 1
ATOM 601 N N . LEU A 1 85 ? 38.11000 -2.40500 17.11800 1.000 12.26950 85 LEU A N 1
ATOM 602 C CA . LEU A 1 85 ? 36.86900 -2.49300 17.87300 1.000 11.81028 85 LEU A CA 1
ATOM 603 C C . LEU A 1 85 ? 37.13600 -2.93100 19.30600 1.000 13.25623 85 LEU A C 1
ATOM 604 O O . LEU A 1 85 ? 36.57000 -2.36400 20.25100 1.000 15.62840 85 LEU A O 1
ATOM 609 N N . GLU A 1 86 ? 38.01600 -3.91800 19.49700 1.000 14.63161 86 GLU A N 1
ATOM 610 C CA . GLU A 1 86 ? 38.35500 -4.32900 20.85600 1.000 14.62681 86 GLU A CA 1
ATOM 611 C C . GLU A 1 86 ? 38.86500 -3.14700 21.65700 1.000 15.73362 86 GLU A C 1
ATOM 612 O O . GLU A 1 86 ? 38.51800 -2.98100 22.83200 1.000 16.43469 86 GLU A O 1
ATOM 618 N N . LYS A 1 87 ? 39.67600 -2.29800 21.02600 1.000 14.11588 87 LYS A N 1
ATOM 619 C CA . LYS A 1 87 ? 40.25600 -1.16500 21.73600 1.000 13.54545 87 LYS A CA 1
ATOM 620 C C . LYS A 1 87 ? 39.19600 -0.13000 22.11000 1.000 13.41286 87 LYS A C 1
ATOM 621 O O . LYS A 1 87 ? 39.14600 0.33700 23.25300 1.000 13.49338 87 LYS A O 1
ATOM 627 N N . ILE A 1 88 ? 38.33700 0.25100 21.16600 1.000 13.29220 88 ILE A N 1
ATOM 628 C CA . ILE A 1 88 ? 37.37400 1.29600 21.51200 1.000 11.90455 88 ILE A CA 1
ATOM 629 C C . ILE A 1 88 ? 36.33200 0.76800 22.49900 1.000 17.05996 88 ILE A C 1
ATOM 630 O O . ILE A 1 88 ? 35.83200 1.52000 23.34700 1.000 14.38592 88 ILE A O 1
ATOM 635 N N . ARG A 1 89 ? 36.05500 -0.54000 22.46600 1.000 16.14339 89 ARG A N 1
ATOM 636 C CA . ARG A 1 89 ? 35.08500 -1.13800 23.38800 1.000 17.61633 89 ARG A CA 1
ATOM 637 C C . ARG A 1 89 ? 35.47300 -0.93000 24.84500 1.000 23.66025 89 ARG A C 1
ATOM 638 O O . ARG 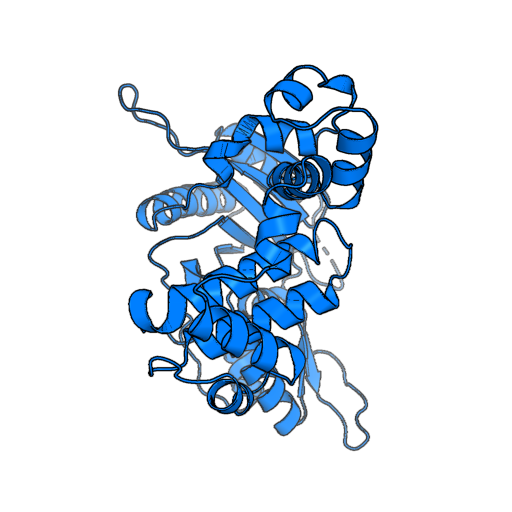A 1 89 ? 34.60200 -0.76500 25.70900 1.000 22.80952 89 ARG A O 1
ATOM 646 N N . GLN A 1 90 ? 36.78000 -0.96600 25.10000 1.000 19.13946 90 GLN A N 1
ATOM 647 C CA . GLN A 1 90 ? 37.27300 -0.86600 26.49100 1.000 23.49416 90 GLN A CA 1
ATOM 648 C C . GLN A 1 90 ? 37.65200 0.57200 26.83500 1.000 20.10646 90 GLN A C 1
ATOM 649 O O . GLN A 1 90 ? 38.06300 0.81700 27.97300 1.000 18.56255 90 GLN A O 1
ATOM 655 N N . ASP A 1 91 ? 37.52300 1.47700 25.87100 1.000 16.77351 91 ASP A N 1
ATOM 656 C CA . ASP A 1 91 ? 37.80300 2.88300 26.11300 1.000 16.10222 91 ASP A CA 1
ATOM 657 C C . ASP A 1 91 ? 36.67900 3.46900 26.95100 1.000 19.65283 91 ASP A C 1
ATOM 658 O O . ASP A 1 91 ? 35.53000 3.52700 26.50000 1.000 13.04666 91 ASP A O 1
ATOM 663 N N . ASP A 1 92 ? 37.00600 3.90700 28.16800 1.000 19.86791 92 ASP A N 1
ATOM 664 C CA . ASP A 1 92 ? 35.96300 4.35000 29.08700 1.000 23.42914 92 ASP A CA 1
ATOM 665 C C . ASP A 1 92 ? 35.16700 5.51200 28.50900 1.000 21.73658 92 ASP A C 1
ATOM 666 O O . ASP A 1 92 ? 33.93200 5.53200 28.59700 1.000 20.17313 92 ASP A O 1
ATOM 671 N N . THR A 1 93 ? 35.84200 6.49700 27.94400 1.000 14.98621 93 THR A N 1
ATOM 672 C CA . THR A 1 93 ? 35.08300 7.62500 27.44700 1.000 15.52311 93 THR A CA 1
ATOM 673 C C . THR A 1 93 ? 34.27500 7.31300 26.19700 1.000 13.42434 93 THR A C 1
ATOM 674 O O . THR A 1 93 ? 33.13800 7.71500 26.10700 1.000 12.10101 93 THR A O 1
ATOM 678 N N . SER A 1 94 ? 34.84600 6.57000 25.25800 1.000 14.08573 94 SER A N 1
ATOM 679 C CA . SER A 1 94 ? 34.11000 6.29300 24.03100 1.000 13.45931 94 SER A CA 1
ATOM 680 C C . SER A 1 94 ? 32.92900 5.35500 24.29100 1.000 10.26996 94 SER A C 1
ATOM 681 O O . SER A 1 94 ? 31.83700 5.55300 23.74200 1.000 12.27220 94 SER A O 1
ATOM 684 N N . SER A 1 95 ? 33.11800 4.34200 25.13600 1.000 9.42862 95 SER A N 1
ATOM 685 C CA . SER A 1 95 ? 32.01500 3.42900 25.40400 1.000 12.30815 95 SER A CA 1
ATOM 686 C C . SER A 1 95 ? 30.90700 4.12200 26.18600 1.000 9.37580 95 SER A C 1
ATOM 687 O O . SER A 1 95 ? 29.72500 3.81100 25.98400 1.000 13.55089 95 SER A O 1
ATOM 690 N N . SER A 1 96 ? 31.26200 5.06200 27.06900 1.000 10.25036 96 SER A N 1
ATOM 691 C CA . SER A 1 96 ? 30.24300 5.80300 27.80900 1.000 10.88149 96 SER A CA 1
ATOM 692 C C . SER A 1 96 ? 29.48900 6.75900 26.89700 1.000 10.28731 96 SER A C 1
ATOM 693 O O . SER A 1 96 ? 28.26400 6.89200 26.99900 1.000 11.46980 96 SER A O 1
ATOM 696 N N . ILE A 1 97 ? 30.19500 7.42700 25.99200 1.000 10.17990 97 ILE A N 1
ATOM 697 C CA . ILE A 1 97 ? 29.49900 8.30600 25.06100 1.000 9.38265 97 ILE A CA 1
ATOM 698 C C . ILE A 1 97 ? 28.52900 7.49200 24.21700 1.000 12.03653 97 ILE A C 1
ATOM 699 O O . ILE A 1 97 ? 27.34200 7.82500 24.10000 1.000 10.04324 97 ILE A O 1
ATOM 704 N N . ASN A 1 98 ? 29.02400 6.40500 23.61900 1.000 10.54183 98 ASN A N 1
ATOM 705 C CA . ASN A 1 98 ? 28.17500 5.52500 22.83000 1.000 11.60460 98 ASN A CA 1
ATOM 706 C C . ASN A 1 98 ? 26.94900 5.08600 23.62500 1.000 9.77051 98 ASN A C 1
ATOM 707 O O . ASN A 1 98 ? 25.81400 5.16300 23.13100 1.000 12.37628 98 ASN A O 1
ATOM 712 N N . PHE A 1 99 ? 27.15900 4.65900 24.87400 1.000 8.84588 99 PHE A N 1
ATOM 713 C CA . PHE A 1 99 ? 26.05400 4.14700 25.68300 1.000 13.29238 99 PHE A CA 1
ATOM 714 C C . PHE A 1 99 ? 25.00900 5.22000 25.95800 1.000 10.55817 99 PHE A C 1
ATOM 715 O O . PHE A 1 99 ? 23.80100 4.96200 25.86600 1.000 10.32284 99 PHE A O 1
ATOM 723 N N . LEU A 1 100 ? 25.44400 6.42500 26.32900 1.000 8.85563 100 LEU A N 1
ATOM 724 C CA . LEU A 1 100 ? 24.47500 7.42700 26.76400 1.000 10.25510 100 LEU A CA 1
ATOM 725 C C . LEU A 1 100 ? 23.51500 7.80300 25.64100 1.000 8.59494 100 LEU A C 1
ATOM 726 O O . LEU A 1 100 ? 22.39800 8.25800 25.91200 1.000 9.10022 100 LEU A O 1
ATOM 731 N N . THR A 1 101 ? 23.92200 7.62800 24.38200 1.000 7.65455 101 THR A N 1
ATOM 732 C CA . THR A 1 101 ? 22.99800 7.95100 23.30500 1.000 8.72998 101 THR A CA 1
ATOM 733 C C . THR A 1 101 ? 21.84100 6.96800 23.22200 1.000 8.35002 101 THR A C 1
ATOM 734 O O . THR A 1 101 ? 20.91600 7.19400 22.43800 1.000 8.91822 101 THR A O 1
ATOM 738 N N . ARG A 1 102 ? 21.85500 5.88800 24.00600 1.000 9.14961 102 ARG A N 1
ATOM 739 C CA . ARG A 1 102 ? 20.66000 5.04900 24.07100 1.000 8.70713 102 ARG A CA 1
ATOM 740 C C . ARG A 1 102 ? 19.49200 5.73100 24.79100 1.000 11.42083 102 ARG A C 1
ATOM 741 O O . ARG A 1 102 ? 18.35100 5.26600 24.67000 1.000 11.43454 102 ARG A O 1
ATOM 749 N N . VAL A 1 103 ? 19.73700 6.81100 25.52100 1.000 9.24977 103 VAL A N 1
ATOM 750 C CA . VAL A 1 103 ? 18.65800 7.60900 26.09700 1.000 9.94887 103 VAL A CA 1
ATOM 751 C C . VAL A 1 103 ? 18.03300 8.44100 24.98400 1.000 9.47780 103 VAL A C 1
ATOM 752 O O . VAL A 1 103 ? 18.73200 9.22000 24.32500 1.000 8.81278 103 VAL A O 1
ATOM 756 N N . SER A 1 104 ? 16.71600 8.31100 24.79200 1.000 10.04078 104 SER A N 1
ATOM 757 C CA . SER A 1 104 ? 16.03500 9.19000 23.84300 1.000 7.68568 104 SER A CA 1
ATOM 758 C C . SER A 1 104 ? 16.19900 10.64200 24.28900 1.000 6.50422 104 SER A C 1
ATOM 759 O O . SER A 1 104 ? 15.94600 10.99200 25.44700 1.000 7.79582 104 SER A O 1
ATOM 762 N N . GLY A 1 105 ? 16.63200 11.49400 23.35700 1.000 8.06341 105 GLY A N 1
ATOM 763 C CA . GLY A 1 105 ? 16.91800 12.88200 23.64200 1.000 8.11814 105 GLY A CA 1
ATOM 764 C C . GLY A 1 105 ? 18.38700 13.18800 23.86200 1.000 6.80620 105 GLY A C 1
ATOM 765 O O . GLY A 1 105 ? 18.78500 14.35900 23.74300 1.000 8.28059 105 GLY A O 1
ATOM 766 N N . ILE A 1 106 ? 19.19700 12.18200 24.18400 1.000 8.41041 106 ILE A N 1
ATOM 767 C CA . ILE A 1 106 ? 20.65400 12.33200 24.25500 1.000 6.38615 106 ILE A CA 1
ATOM 768 C C . ILE A 1 106 ? 21.20900 11.87200 22.92200 1.000 7.46346 106 ILE A C 1
ATOM 769 O O . ILE A 1 106 ? 21.16200 10.68100 22.60700 1.000 8.70392 106 ILE A O 1
ATOM 774 N N . GLY A 1 107 ? 21.73700 12.80900 22.13600 1.000 5.68034 107 GLY A N 1
ATOM 775 C CA . GLY A 1 107 ? 22.40500 12.48400 20.89700 1.000 8.59090 107 GLY A CA 1
ATOM 776 C C . GLY A 1 107 ? 23.91100 12.51400 21.08900 1.000 6.04376 107 GLY A C 1
ATOM 777 O O . GLY A 1 107 ? 24.40500 12.62100 22.21800 1.000 7.54286 107 GLY A O 1
ATOM 778 N N . PRO A 1 108 ? 24.67200 12.42000 19.99100 1.000 7.54502 108 PRO A N 1
ATOM 779 C CA . PRO A 1 108 ? 26.13600 12.44300 20.12500 1.000 9.24275 108 PRO A CA 1
ATOM 780 C C . PRO A 1 108 ? 26.65400 13.69800 20.80600 1.000 7.98717 108 PRO A C 1
ATOM 781 O O . PRO A 1 108 ? 27.63600 13.62600 21.56100 1.000 7.08332 108 PRO A O 1
ATOM 785 N N . SER A 1 109 ? 26.01900 14.85100 20.57800 1.000 6.35862 109 SER A N 1
ATOM 786 C CA . SER A 1 109 ? 26.53100 16.08000 21.16900 1.000 8.53710 109 SER A CA 1
ATOM 787 C C . SER A 1 109 ? 26.32200 16.08500 22.67900 1.000 8.52719 109 SER A C 1
ATOM 788 O O . SER A 1 109 ? 27.26200 16.32100 23.44300 1.000 8.70637 109 SER A O 1
ATOM 791 N N . ALA A 1 110 ? 25.09600 15.79700 23.12100 1.000 9.12125 110 ALA A N 1
ATOM 792 C CA . ALA A 1 110 ? 24.80700 15.74400 24.55300 1.000 9.10647 110 ALA A CA 1
ATOM 793 C C . ALA A 1 110 ? 25.62600 14.66200 25.24900 1.000 8.74460 110 ALA A C 1
ATOM 794 O O . ALA A 1 110 ? 26.09300 14.85600 26.37800 1.000 11.63005 110 ALA A O 1
ATOM 796 N N . ALA A 1 111 ? 25.77700 13.49900 24.61000 1.000 6.78933 111 ALA A N 1
ATOM 797 C CA . ALA A 1 111 ? 26.51500 12.41300 25.24500 1.000 8.84470 111 ALA A CA 1
ATOM 798 C C . ALA A 1 111 ? 27.96400 12.81100 25.46500 1.000 9.50478 111 ALA A C 1
ATOM 799 O O . ALA A 1 111 ? 28.55200 12.51400 26.50900 1.000 11.17478 111 ALA A O 1
ATOM 801 N N . ARG A 1 112 ? 28.56700 13.45100 24.46300 1.000 7.72550 112 ARG A N 1
ATOM 802 C CA . ARG A 1 112 ? 29.93400 13.93600 24.63100 1.000 9.26188 112 ARG A CA 1
ATOM 803 C C . ARG A 1 112 ? 30.01400 14.97400 25.74400 1.000 10.26204 112 ARG A C 1
ATOM 804 O O . ARG A 1 112 ? 30.91300 14.91000 26.58400 1.000 12.85391 112 ARG A O 1
ATOM 812 N N . LYS A 1 113 ? 29.08300 15.92700 25.77900 1.000 11.41199 113 LYS A N 1
ATOM 813 C CA . LYS A 1 113 ? 29.14300 16.94300 26.83100 1.000 11.66057 113 LYS A CA 1
ATOM 814 C C . LYS A 1 113 ? 28.98000 16.32000 28.20900 1.000 13.83638 113 LYS A C 1
ATOM 815 O O . LYS A 1 113 ? 29.68700 16.69700 29.15400 1.000 15.27211 113 LYS A O 1
ATOM 817 N N . PHE A 1 114 ? 28.06900 15.35400 28.34800 1.000 10.87430 114 PHE A N 1
ATOM 818 C CA . PHE A 1 114 ? 27.89400 14.69100 29.63800 1.000 11.58525 114 PHE A CA 1
ATOM 819 C C . PHE A 1 114 ? 29.17700 13.97900 30.06300 1.000 12.93840 114 PHE A C 1
ATOM 820 O O . PHE A 1 114 ? 29.64300 14.13800 31.19400 1.000 14.20828 114 PHE A O 1
ATOM 828 N N . VAL A 1 115 ? 29.76500 13.17800 29.17100 1.000 10.40914 115 VAL A N 1
ATOM 829 C CA . VAL A 1 115 ? 30.95400 12.41700 29.54800 1.000 13.05439 115 VAL A CA 1
ATOM 830 C C . VAL A 1 115 ? 32.11600 13.35700 29.85300 1.000 12.92046 115 VAL A C 1
ATOM 831 O O . VAL A 1 115 ? 32.93000 13.09500 30.75000 1.000 14.97506 115 VAL A O 1
ATOM 835 N N . ASP A 1 116 ? 32.21400 14.46100 29.11500 1.000 12.54478 116 ASP A N 1
ATOM 836 C CA . ASP A 1 116 ? 33.27100 15.43500 29.37300 1.000 13.60816 116 ASP A CA 1
ATOM 837 C C . ASP A 1 116 ? 33.23400 15.92300 30.81500 1.000 17.69056 116 ASP A C 1
ATOM 838 O O . ASP A 1 116 ? 34.28600 16.15700 31.42100 1.000 19.91190 116 ASP A O 1
ATOM 843 N N . GLU A 1 117 ? 32.03900 16.09700 31.37800 1.000 14.25807 117 GLU A N 1
ATOM 844 C CA . GLU A 1 117 ? 31.90900 16.57300 32.74800 1.000 16.20635 117 GLU A CA 1
ATOM 845 C C . GLU A 1 117 ? 31.68800 15.44000 33.74800 1.000 18.97673 117 GLU A C 1
ATOM 846 O O . GLU A 1 117 ? 31.20800 15.69000 34.86100 1.000 20.09647 117 GLU A O 1
ATOM 852 N N . GLY A 1 118 ? 32.05200 14.20800 33.38700 1.000 16.43036 118 GLY A N 1
ATOM 853 C CA . GLY A 1 118 ? 32.06200 13.08000 34.30200 1.000 14.70869 118 GLY A CA 1
ATOM 854 C C . GLY A 1 118 ? 30.74300 12.36500 34.47900 1.000 19.44523 118 GLY A C 1
ATOM 855 O O . GLY A 1 118 ? 30.59600 11.59000 35.43500 1.000 22.13810 118 GLY A O 1
ATOM 856 N N . ILE A 1 119 ? 29.78100 12.59600 33.59500 1.000 14.28072 119 ILE A N 1
ATOM 857 C CA . ILE A 1 119 ? 28.46100 11.98200 33.67500 1.000 14.27139 119 ILE A CA 1
ATOM 858 C C . ILE A 1 119 ? 28.43900 10.88300 32.62300 1.000 14.80167 119 ILE A C 1
ATOM 859 O O . ILE A 1 119 ? 28.34400 11.16300 31.42400 1.000 15.82199 119 ILE A O 1
ATOM 864 N N . LYS A 1 120 ? 28.54600 9.62700 33.07400 1.000 12.19097 120 LYS A N 1
ATOM 865 C CA . LYS A 1 120 ? 28.83800 8.50100 32.19800 1.000 14.52967 120 LYS A CA 1
ATOM 866 C C . LYS A 1 120 ? 27.81000 7.37900 32.22600 1.000 14.53438 120 LYS A C 1
ATOM 867 O O . LYS A 1 120 ? 27.83300 6.53700 31.31800 1.000 18.46951 120 LYS A O 1
ATOM 873 N N . THR A 1 121 ? 26.94400 7.31200 33.23900 1.000 16.61521 121 THR A N 1
ATOM 874 C CA . THR A 1 121 ? 26.05500 6.17300 33.44100 1.000 16.85313 121 THR A CA 1
ATOM 875 C C . THR A 1 121 ? 24.62400 6.66000 33.64900 1.000 15.25142 121 THR A C 1
ATOM 876 O O . THR A 1 121 ? 24.37100 7.85300 33.81200 1.000 15.02832 121 THR A O 1
ATOM 880 N N . LEU A 1 122 ? 23.67200 5.72000 33.64400 1.000 20.11531 122 LEU A N 1
ATOM 881 C CA . LEU A 1 122 ? 22.29900 6.09000 33.97600 1.000 21.61244 122 LEU A CA 1
ATOM 882 C C . LEU A 1 122 ? 22.21300 6.63600 35.39500 1.000 19.85072 122 LEU A C 1
ATOM 883 O O . LEU A 1 122 ? 21.52400 7.63100 35.64600 1.000 19.35346 122 LEU A O 1
ATOM 888 N N . GLU A 1 123 ? 22.95000 6.02900 36.31600 1.000 22.09960 123 GLU A N 1
ATOM 889 C CA . GLU A 1 123 ? 22.97400 6.55500 37.70400 1.000 26.56270 123 GLU A CA 1
ATOM 890 C C . GLU A 1 123 ? 23.48300 7.99400 37.73000 1.000 21.49559 123 GLU A C 1
ATOM 891 O O . GLU A 1 123 ? 22.90500 8.79300 38.44500 1.000 21.69076 123 GLU A O 1
ATOM 897 N N . ASP A 1 124 ? 24.50800 8.29500 36.92300 1.000 18.09614 124 ASP A N 1
ATOM 898 C CA . ASP A 1 124 ? 24.99700 9.67200 36.87300 1.000 15.78349 124 ASP A CA 1
ATOM 899 C C . ASP A 1 124 ? 23.92400 10.62100 36.34900 1.000 13.78074 124 ASP A C 1
ATOM 900 O O . ASP A 1 124 ? 23.78300 11.74300 36.83900 1.000 15.33671 124 ASP A O 1
ATOM 905 N N . LEU A 1 125 ? 23.19500 10.21100 35.31100 1.000 14.79611 125 LEU A N 1
ATOM 906 C CA . LEU A 1 125 ? 22.11900 11.05000 34.78900 1.000 16.68485 125 LEU A CA 1
ATOM 907 C C . LEU A 1 125 ? 21.04700 11.25300 35.84100 1.000 15.03295 125 LEU A C 1
ATOM 908 O O . LEU A 1 125 ? 20.55700 12.37400 36.04500 1.000 18.90842 125 LEU A O 1
ATOM 913 N N . ARG A 1 126 ? 20.71200 10.16500 36.52600 1.000 20.93858 126 ARG A N 1
ATOM 914 C CA . ARG A 1 126 ? 19.68000 10.16000 37.56900 1.000 23.91936 126 ARG A CA 1
ATOM 915 C C . ARG A 1 126 ? 19.98000 11.19300 38.63200 1.000 22.03766 126 ARG A C 1
ATOM 916 O O . ARG A 1 126 ? 19.09800 11.88800 39.10300 1.000 21.37798 126 ARG A O 1
ATOM 924 N N . LYS A 1 127 ? 21.25200 11.27000 38.99600 1.000 21.96263 127 LYS A N 1
ATOM 925 C CA . LYS A 1 127 ? 21.73400 12.21300 39.99200 1.000 18.57432 127 LYS A CA 1
ATOM 926 C C . LYS A 1 127 ? 21.87900 13.63600 39.47600 1.000 19.76135 127 LYS A C 1
ATOM 927 O O . LYS A 1 127 ? 22.15900 14.52800 40.24200 1.000 21.61181 127 LYS A O 1
ATOM 929 N N . ASN A 1 128 ? 21.71600 13.86100 38.17600 1.000 20.21020 128 ASN A N 1
ATOM 930 C CA . ASN A 1 128 ? 21.91400 15.19800 37.62200 1.000 20.19820 128 ASN A CA 1
ATOM 931 C C . ASN A 1 128 ? 20.73800 15.65700 36.77300 1.000 22.88464 128 ASN A C 1
ATOM 932 O O . ASN A 1 128 ? 20.91000 16.12700 35.66100 1.000 20.30762 128 ASN A O 1
ATOM 937 N N . GLU A 1 129 ? 19.55400 15.57900 37.35600 1.000 22.29995 129 GLU A N 1
ATOM 938 C CA . GLU A 1 129 ? 18.32000 15.89900 36.65000 1.000 24.15098 129 GLU A CA 1
ATOM 939 C C . GLU A 1 129 ? 18.35500 17.30200 36.05400 1.000 24.73806 129 GLU A C 1
ATOM 940 O O . GLU A 1 129 ? 17.85800 17.52300 34.94200 1.000 21.68118 129 GLU A O 1
ATOM 946 N N . ASP A 1 130 ? 18.93600 18.26600 36.76800 1.000 19.52735 130 ASP A N 1
ATOM 947 C CA . ASP A 1 130 ? 18.83600 19.64000 36.29700 1.000 22.29642 130 ASP A CA 1
ATOM 948 C C . ASP A 1 130 ? 19.68700 19.90900 35.06400 1.000 22.14240 130 ASP A C 1
ATOM 949 O O . ASP A 1 130 ? 19.52900 20.96600 34.44900 1.000 22.80920 130 ASP A O 1
ATOM 954 N N . LYS A 1 131 ? 20.57900 18.99300 34.69800 1.000 15.21625 131 LYS A N 1
ATOM 955 C CA . LYS A 1 131 ? 21.34400 19.09600 33.46600 1.000 17.57301 131 LYS A CA 1
ATOM 956 C C . LYS A 1 131 ? 20.64300 18.44200 32.28200 1.000 17.23174 131 LYS A C 1
ATOM 957 O O . LYS A 1 131 ? 21.18500 18.47700 31.17600 1.000 16.79390 131 LYS A O 1
ATOM 963 N N . LEU A 1 132 ? 19.46800 17.84700 32.49000 1.000 14.16185 132 LEU A N 1
ATOM 964 C CA . LEU A 1 132 ? 18.71900 17.15000 31.45100 1.000 13.46181 132 LEU A CA 1
ATOM 965 C C . LEU A 1 132 ? 17.54200 17.99900 30.98700 1.000 16.04397 132 LEU A C 1
ATOM 966 O O . LEU A 1 132 ? 16.82700 18.58100 31.80800 1.000 14.76008 132 LEU A O 1
ATOM 971 N N . ASN A 1 133 ? 17.32400 18.06300 29.67600 1.000 12.62291 133 ASN A N 1
ATOM 972 C CA . ASN A 1 133 ? 16.11800 18.76100 29.24100 1.000 10.89358 133 ASN A CA 1
ATOM 973 C C . ASN A 1 133 ? 14.90900 17.82900 29.38100 1.000 9.99160 133 ASN A C 1
ATOM 974 O O . ASN A 1 133 ? 15.02600 16.66700 29.78800 1.000 10.95681 133 ASN A O 1
ATOM 979 N N . HIS A 1 134 ? 13.71900 18.35000 29.06400 1.000 10.22785 134 HIS A N 1
ATOM 980 C CA . HIS A 1 134 ? 12.49000 17.58900 29.28800 1.000 11.89245 134 HIS A CA 1
ATOM 981 C C . HIS A 1 134 ? 12.50400 16.27200 28.53000 1.000 11.39978 134 HIS A C 1
ATOM 982 O O . HIS A 1 134 ? 12.17100 15.21700 29.07900 1.000 10.52169 134 HIS A O 1
ATOM 989 N N . HIS A 1 135 ? 12.87300 16.31600 27.25100 1.000 8.99243 135 HIS A N 1
ATOM 990 C CA . HIS A 1 135 ? 12.92500 15.09200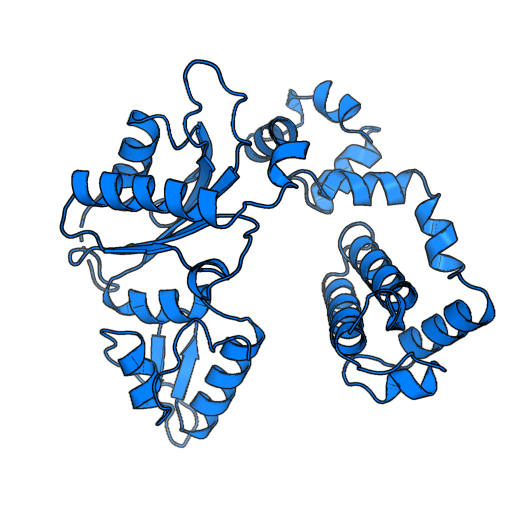 26.46700 1.000 9.81445 135 HIS A CA 1
ATOM 991 C C . HIS A 1 135 ? 13.84900 14.07700 27.12600 1.000 8.96575 135 HIS A C 1
ATOM 992 O O . HIS A 1 135 ? 13.48900 12.90100 27.29100 1.000 8.23488 135 HIS A O 1
ATOM 999 N N . GLN A 1 136 ? 15.05000 14.51900 27.51000 1.000 8.97112 136 GLN A N 1
ATOM 1000 C CA . GLN A 1 136 ? 16.02700 13.60800 28.09100 1.000 8.01772 136 GLN A CA 1
ATOM 1001 C C . GLN A 1 136 ? 15.53700 13.03600 29.40500 1.000 10.31989 136 GLN A C 1
ATOM 1002 O O . GLN A 1 136 ? 15.81300 11.87000 29.70600 1.000 8.03397 136 GLN A O 1
ATOM 1008 N N . ARG A 1 137 ? 14.78800 13.82400 30.18000 1.000 8.61047 137 ARG A N 1
ATOM 1009 C CA . ARG A 1 137 ? 14.24200 13.29800 31.42700 1.000 9.94129 137 ARG A CA 1
ATOM 1010 C C . ARG A 1 137 ? 13.25200 12.17300 31.15300 1.000 10.42652 137 ARG A C 1
ATOM 1011 O O . ARG A 1 137 ? 13.24500 11.14900 31.85500 1.000 10.21014 137 ARG A O 1
ATOM 1019 N N . ILE A 1 138 ? 12.41200 12.34100 30.12600 1.000 9.24679 138 ILE A N 1
ATOM 1020 C CA . ILE A 1 138 ? 11.48200 11.27600 29.75800 1.000 9.60970 138 ILE A CA 1
ATOM 1021 C C . ILE A 1 138 ? 12.24300 10.06800 29.23600 1.000 9.52116 138 ILE A C 1
ATOM 1022 O O . ILE A 1 138 ? 11.95200 8.92100 29.60700 1.000 9.72353 138 ILE A O 1
ATOM 1027 N N . GLY A 1 139 ? 13.23800 10.30200 28.38100 1.000 7.84096 139 GLY A N 1
ATOM 1028 C CA . GLY A 1 139 ? 14.05600 9.20600 27.88900 1.000 7.56626 139 GLY A CA 1
ATOM 1029 C C . GLY A 1 139 ? 14.70700 8.40900 29.00300 1.000 7.68124 139 GLY A C 1
ATOM 1030 O O . GLY A 1 139 ? 14.80500 7.18300 28.91700 1.000 9.82044 139 GLY A O 1
ATOM 1031 N N . LEU A 1 140 ? 15.18800 9.09600 30.03900 1.000 8.04421 140 LEU A N 1
ATOM 1032 C CA . LEU A 1 140 ? 15.78800 8.40600 31.17600 1.000 8.14849 140 LEU A CA 1
ATOM 1033 C C . LEU A 1 140 ? 14.73200 7.64200 31.96200 1.000 12.03524 140 LEU A C 1
ATOM 1034 O O . LEU A 1 140 ? 14.94200 6.47600 32.32800 1.000 12.75882 140 LEU A O 1
ATOM 1039 N N . LYS A 1 141 ? 13.57000 8.26700 32.18000 1.000 12.07683 141 LYS A N 1
ATOM 1040 C CA . LYS A 1 141 ? 12.52600 7.63100 32.97900 1.000 11.58663 141 LYS A CA 1
ATOM 1041 C C . LYS A 1 141 ? 12.08200 6.31400 32.35800 1.000 11.22423 141 LYS A C 1
ATOM 1042 O O . LYS A 1 141 ? 11.81100 5.34000 33.07400 1.000 15.25371 141 LYS A O 1
ATOM 1048 N N . TYR A 1 142 ? 11.98700 6.25700 31.02700 1.000 9.67919 142 TYR A N 1
ATOM 1049 C CA . TYR A 1 142 ? 11.50400 5.05900 30.35700 1.000 11.81199 142 TYR A CA 1
ATOM 1050 C C . TYR A 1 142 ? 12.61900 4.32100 29.62100 1.000 9.57480 142 TYR A C 1
ATOM 1051 O O . TYR A 1 142 ? 12.37600 3.66900 28.61100 1.000 12.30835 142 TYR A O 1
ATOM 1060 N N . PHE A 1 143 ? 13.84500 4.38100 30.14600 1.000 9.52701 143 PHE A N 1
ATOM 1061 C CA . PHE A 1 143 ? 14.98500 3.87100 29.39100 1.000 11.61182 143 PHE A CA 1
ATOM 1062 C C . PHE A 1 143 ? 14.77900 2.42000 28.97000 1.000 10.15500 143 PHE A C 1
ATOM 1063 O O . PHE A 1 143 ? 14.96800 2.06700 27.80200 1.000 11.23200 143 PHE A O 1
ATOM 1071 N N . GLY A 1 144 ? 14.39400 1.55300 29.91500 1.000 10.92133 144 GLY A N 1
ATOM 1072 C CA . GLY A 1 144 ? 14.21500 0.15200 29.56500 1.000 14.32972 144 GLY A CA 1
ATOM 1073 C C . GLY A 1 144 ? 12.99100 -0.08000 28.69800 1.000 10.07343 144 GLY A C 1
ATOM 1074 O O . GLY A 1 144 ? 13.05400 -0.79800 27.69600 1.000 14.97255 144 GLY A O 1
ATOM 1075 N N . ASP A 1 145 ? 11.87000 0.54900 29.05600 1.000 13.92020 145 ASP A N 1
ATOM 1076 C CA . ASP A 1 145 ? 10.64400 0.36300 28.29000 1.000 12.82214 145 ASP A CA 1
ATOM 1077 C C . ASP A 1 145 ? 10.84700 0.74600 26.83600 1.000 11.59282 145 ASP A C 1
ATOM 1078 O O . ASP A 1 145 ? 10.38300 0.04600 25.93500 1.000 12.02826 145 ASP A O 1
ATOM 1083 N N . PHE A 1 146 ? 11.53300 1.86600 26.58400 1.000 11.64929 146 PHE A N 1
ATOM 1084 C CA . PHE A 1 146 ? 11.68900 2.31400 25.20400 1.000 11.11368 146 PHE A CA 1
ATOM 1085 C C . PHE A 1 146 ? 12.53500 1.36200 24.37200 1.000 15.30614 146 PHE A C 1
ATOM 1086 O O . PHE A 1 146 ? 12.46200 1.41200 23.14000 1.000 15.17742 146 PHE A O 1
ATOM 1094 N N . GLU A 1 147 ? 13.32700 0.49200 25.00300 1.000 12.99412 147 GLU A N 1
ATOM 1095 C CA . GLU A 1 147 ? 14.11200 -0.47200 24.24300 1.000 15.06093 147 GLU A CA 1
ATOM 1096 C C . GLU A 1 147 ? 13.38500 -1.79100 24.02500 1.000 18.72773 147 GLU A C 1
ATOM 1097 O O . GLU A 1 147 ? 13.88000 -2.63100 23.26800 1.000 18.12975 147 GLU A O 1
ATOM 1103 N N . LYS A 1 148 ? 12.21600 -1.97900 24.63200 1.000 14.10505 148 LYS A N 1
ATOM 1104 C CA . LYS A 1 148 ? 11.42400 -3.17500 24.38100 1.000 17.85869 148 LYS A CA 1
ATOM 1105 C C . LYS A 1 148 ? 10.62600 -3.02500 23.09400 1.000 17.13867 148 LYS A C 1
ATOM 1106 O O . LYS A 1 148 ? 10.17800 -1.92800 22.74600 1.000 18.94307 148 LYS A O 1
ATOM 1112 N N . ARG A 1 149 ? 10.46900 -4.12800 22.37400 1.000 16.97558 149 ARG A N 1
ATOM 1113 C CA . ARG A 1 149 ? 9.59400 -4.12200 21.21800 1.000 15.86235 149 ARG A CA 1
ATOM 1114 C C . ARG A 1 149 ? 8.14200 -4.29200 21.67400 1.000 15.51486 149 ARG A C 1
ATOM 1115 O O . ARG A 1 149 ? 7.85200 -4.63700 22.82200 1.000 15.69619 149 ARG A O 1
ATOM 1123 N N . ILE A 1 150 ? 7.22500 -4.01000 20.76300 1.000 13.85928 150 ILE A N 1
ATOM 1124 C CA . ILE A 1 150 ? 5.79600 -4.01300 21.06000 1.000 15.08007 150 ILE A CA 1
ATOM 1125 C C . ILE A 1 150 ? 5.17000 -5.18400 20.31200 1.000 13.06097 150 ILE A C 1
ATOM 1126 O O . ILE A 1 150 ? 5.17700 -5.18600 19.08000 1.000 13.41282 150 ILE A O 1
ATOM 1131 N N . PRO A 1 151 ? 4.62400 -6.18400 20.99500 1.000 15.08394 151 PRO A N 1
ATOM 1132 C CA . PRO A 1 151 ? 3.97300 -7.27500 20.26200 1.000 17.90217 151 PRO A CA 1
ATOM 1133 C C . PRO A 1 151 ? 2.78700 -6.74800 19.47000 1.000 15.75583 151 PRO A C 1
ATOM 1134 O O . PRO A 1 151 ? 2.11400 -5.79800 19.87800 1.000 16.49533 151 PRO A O 1
ATOM 1138 N N . ARG A 1 152 ? 2.54800 -7.36600 18.31100 1.000 15.87787 152 ARG A N 1
ATOM 1139 C CA . ARG A 1 152 ? 1.45600 -6.91300 17.45700 1.000 17.17441 152 ARG A CA 1
ATOM 1140 C C . ARG A 1 152 ? 0.12100 -6.90300 18.19700 1.000 19.04200 152 ARG A C 1
ATOM 1141 O O . ARG A 1 152 ? -0.71400 -6.02500 17.95000 1.000 14.37784 152 ARG A O 1
ATOM 1149 N N . GLU A 1 153 ? -0.10500 -7.85700 19.10700 1.000 20.80947 153 GLU A N 1
ATOM 1150 C CA . GLU A 1 153 ? -1.36600 -7.86100 19.84700 1.000 19.69054 153 GLU A CA 1
ATOM 1151 C C . GLU A 1 153 ? -1.54300 -6.57500 20.65100 1.000 15.81551 153 GLU A C 1
ATOM 1152 O O . GLU A 1 153 ? -2.65700 -6.04600 20.74800 1.000 18.34642 153 GLU A O 1
ATOM 1158 N N . GLU A 1 154 ? -0.46100 -6.04900 21.23200 1.000 15.33278 154 GLU A N 1
ATOM 1159 C CA . GLU A 1 154 ? -0.57100 -4.78100 21.94600 1.000 14.24951 154 GLU A CA 1
ATOM 1160 C C . GLU A 1 154 ? -0.73800 -3.62200 20.97500 1.000 14.84305 154 GLU A C 1
ATOM 1161 O O . GLU A 1 154 ? -1.47500 -2.67000 21.26500 1.000 13.61738 154 GLU A O 1
ATOM 1167 N N . MET A 1 155 ? -0.06500 -3.67900 19.82100 1.000 14.71243 155 MET A N 1
ATOM 1168 C CA . MET A 1 155 ? -0.28500 -2.64500 18.81600 1.000 10.73735 155 MET A CA 1
ATOM 1169 C C . MET A 1 155 ? -1.75400 -2.59000 18.42700 1.000 15.02343 155 MET A C 1
ATOM 1170 O O . MET A 1 155 ? -2.30800 -1.50400 18.24200 1.000 12.64914 155 MET A O 1
ATOM 1175 N N . LEU A 1 156 ? -2.40400 -3.75800 18.32100 1.000 14.39968 156 LEU A N 1
ATOM 1176 C CA . LEU A 1 156 ? -3.83100 -3.78500 18.00200 1.000 13.68897 156 LEU A CA 1
ATOM 1177 C C . LEU A 1 156 ? -4.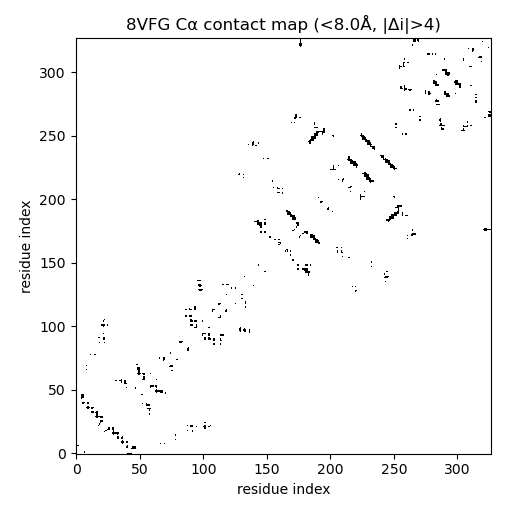66200 -3.14400 19.10600 1.000 12.85350 156 LEU A C 1
ATOM 1178 O O . LEU A 1 156 ? -5.60400 -2.39000 18.82200 1.000 12.38600 156 LEU A O 1
ATOM 1183 N N . GLN A 1 157 ? -4.33900 -3.43500 20.37100 1.000 12.61339 157 GLN A N 1
ATOM 1184 C CA . GLN A 1 157 ? -5.05400 -2.80500 21.47700 1.000 12.17314 157 GLN A CA 1
ATOM 1185 C C . GLN A 1 157 ? -4.81600 -1.30700 21.49100 1.000 12.77729 157 GLN A C 1
ATOM 1186 O O . GLN A 1 157 ? -5.73500 -0.52400 21.76900 1.000 12.19679 157 GLN A O 1
ATOM 1192 N N . MET A 1 158 ? -3.57900 -0.89300 21.20900 1.000 12.35756 158 MET A N 1
ATOM 1193 C CA . MET A 1 158 ? -3.27500 0.52700 21.11800 1.000 10.86246 158 MET A CA 1
ATOM 1194 C C . MET A 1 158 ? -4.06200 1.16600 19.98500 1.000 9.92041 158 MET A C 1
ATOM 1195 O O . MET A 1 158 ? -4.68700 2.22200 20.16000 1.000 11.23421 158 MET A O 1
ATOM 1200 N N . GLN A 1 159 ? -4.05900 0.52100 18.81400 1.000 9.02902 159 GLN A N 1
ATOM 1201 C CA . GLN A 1 159 ? -4.80900 1.04000 17.67800 1.000 10.30824 159 GLN A CA 1
ATOM 1202 C C . GLN A 1 159 ? -6.28900 1.16400 18.01500 1.000 10.89906 159 GLN A C 1
ATOM 1203 O O . GLN A 1 159 ? -6.94200 2.14300 17.63100 1.000 11.89902 159 GLN A O 1
ATOM 1209 N N . ASP A 1 160 ? -6.83600 0.18300 18.73900 1.000 11.65519 160 ASP A N 1
ATOM 1210 C CA . ASP A 1 160 ? -8.23700 0.25900 19.14600 1.000 12.11060 160 ASP A CA 1
ATOM 1211 C C . ASP A 1 160 ? -8.51700 1.55900 19.88200 1.000 11.47137 160 ASP A C 1
ATOM 1212 O O . ASP A 1 160 ? -9.51600 2.24000 19.62200 1.000 11.88386 160 ASP A O 1
ATOM 1217 N N . ILE A 1 161 ? -7.64200 1.90600 20.82700 1.000 9.77101 161 ILE A N 1
ATOM 1218 C CA . ILE A 1 161 ? -7.82600 3.11100 21.62800 1.000 9.42504 161 ILE A CA 1
ATOM 1219 C C . ILE A 1 161 ? -7.70600 4.35200 20.75600 1.000 10.59526 161 ILE A C 1
ATOM 1220 O O . ILE A 1 161 ? -8.54800 5.25500 20.81700 1.000 9.05524 161 ILE A O 1
ATOM 1225 N N . VAL A 1 162 ? -6.67100 4.40500 19.91000 1.000 8.24083 162 VAL A N 1
ATOM 1226 C CA . VAL A 1 162 ? -6.44000 5.59600 19.10000 1.000 8.29967 162 VAL A CA 1
ATOM 1227 C C . VAL A 1 162 ? -7.61300 5.82900 18.16100 1.000 8.10155 162 VAL A C 1
ATOM 1228 O O . VAL A 1 162 ? -8.12800 6.94900 18.05200 1.000 9.13665 162 VAL A O 1
ATOM 1232 N N . LEU A 1 163 ? -8.05300 4.77700 17.46800 1.000 9.53155 163 LEU A N 1
ATOM 1233 C CA . LEU A 1 163 ? -9.09800 4.97400 16.46900 1.000 9.60269 163 LEU A CA 1
ATOM 1234 C C . LEU A 1 163 ? -10.41400 5.36500 17.11800 1.000 9.17293 163 LEU A C 1
ATOM 1235 O O . LEU A 1 163 ? -11.14200 6.20300 16.58000 1.000 9.70937 163 LEU A O 1
ATOM 1240 N N . ASN A 1 164 ? -10.72300 4.77800 18.27800 1.000 9.39014 164 ASN A N 1
ATOM 1241 C CA . ASN A 1 164 ? -11.95500 5.10700 18.98700 1.000 11.38054 164 ASN A CA 1
ATOM 1242 C C . ASN A 1 164 ? -11.93300 6.54000 19.50200 1.000 12.70863 164 ASN A C 1
ATOM 1243 O O . ASN A 1 164 ? -12.88400 7.30300 19.29600 1.000 10.07120 164 ASN A O 1
ATOM 1248 N N . GLU A 1 165 ? -10.85800 6.93000 20.18700 1.000 8.08139 165 GLU A N 1
ATOM 1249 C CA . GLU A 1 165 ? -10.83100 8.28700 20.73400 1.000 10.24110 165 GLU A CA 1
ATOM 1250 C C . GLU A 1 165 ? -10.80000 9.32700 19.62200 1.000 9.40481 165 GLU A C 1
ATOM 1251 O O . GLU A 1 165 ? -11.40200 10.39300 19.75300 1.000 8.78734 165 GLU A O 1
ATOM 1257 N N . VAL A 1 166 ? -10.07800 9.05400 18.53200 1.000 9.02177 166 VAL A N 1
ATOM 1258 C CA . VAL A 1 166 ? -10.06000 10.00300 17.42200 1.000 8.69666 166 VAL A CA 1
ATOM 1259 C C . VAL A 1 166 ? -11.47700 10.20900 16.89700 1.000 8.94064 166 VAL A C 1
ATOM 1260 O O . VAL A 1 166 ? -11.93700 11.34600 16.70900 1.000 8.42026 166 VAL A O 1
ATOM 1264 N N . LYS A 1 167 ? -12.19500 9.11000 16.68100 1.000 9.06723 167 LYS A N 1
ATOM 1265 C CA . LYS A 1 167 ? -13.55800 9.22000 16.16800 1.000 6.12669 167 LYS A CA 1
ATOM 1266 C C . LYS A 1 167 ? -14.46500 9.91800 17.16800 1.000 8.19344 167 LYS A C 1
ATOM 1267 O O . LYS A 1 167 ? -15.37400 10.66000 16.77600 1.000 10.75592 167 LYS A O 1
ATOM 1273 N N . LYS A 1 168 ? -14.22500 9.69000 18.46000 1.000 8.63257 168 LYS A N 1
ATOM 1274 C CA . LYS A 1 168 ? -14.99600 10.36300 19.49400 1.000 8.50841 168 LYS A CA 1
ATOM 1275 C C . LYS A 1 168 ? -14.85000 11.87300 19.39100 1.000 10.11974 168 LYS A C 1
ATOM 1276 O O . LYS A 1 168 ? -15.83900 12.60600 19.49700 1.000 12.50027 168 LYS A O 1
ATOM 1282 N N . VAL A 1 169 ? -13.62900 12.36000 19.17800 1.000 9.66521 169 VAL A N 1
ATOM 1283 C CA . VAL A 1 169 ? -13.42200 13.80400 19.05900 1.000 9.85324 169 VAL A CA 1
ATOM 1284 C C . VAL A 1 169 ? -14.17900 14.35900 17.85800 1.000 10.04067 169 VAL A C 1
ATOM 1285 O O . VAL A 1 169 ? -14.88400 15.37100 17.96100 1.000 13.00394 169 VAL A O 1
ATOM 1289 N N . ASP A 1 170 ? -14.01100 13.73700 16.69100 1.000 8.78056 170 ASP A N 1
ATOM 1290 C CA . ASP A 1 170 ? -14.70600 14.18100 15.48400 1.000 10.78909 170 ASP A CA 1
ATOM 1291 C C . ASP A 1 170 ? -14.74000 13.00600 14.52600 1.000 10.89587 170 ASP A C 1
ATOM 1292 O O . ASP A 1 170 ? -13.68400 12.52900 14.09400 1.000 10.41479 170 ASP A O 1
ATOM 1297 N N . SER A 1 171 ? -15.94600 12.51900 14.21000 1.000 9.18683 171 SER A N 1
ATOM 1298 C CA . SER A 1 171 ? -16.03500 11.33800 13.36000 1.000 8.43606 171 SER A CA 1
ATOM 1299 C C . SER A 1 171 ? -15.54600 11.58400 11.93600 1.000 10.99700 171 SER A C 1
ATOM 1300 O O . SER A 1 171 ? -15.44800 10.62100 11.16600 1.000 11.13087 171 SER A O 1
ATOM 1303 N N . GLU A 1 172 ? -15.22200 12.82700 11.56800 1.000 8.83358 172 GLU A N 1
ATOM 1304 C CA . GLU A 1 172 ? -14.65900 13.09600 10.25600 1.000 11.04953 172 GLU A CA 1
ATOM 1305 C C . GLU A 1 172 ? -13.13300 13.00700 10.20900 1.000 11.07389 172 GLU A C 1
ATOM 1306 O O . GLU A 1 172 ? -12.57300 12.99500 9.10900 1.000 12.29825 172 GLU A O 1
ATOM 1312 N N . TYR A 1 173 ? -12.44900 12.93000 11.35300 1.000 12.27547 173 TYR A N 1
ATOM 1313 C CA . TYR A 1 173 ? -11.02000 12.61200 11.30900 1.000 9.51433 173 TYR A CA 1
ATOM 1314 C C . TYR A 1 173 ? -10.79200 11.30100 10.56900 1.000 11.68549 173 TYR A C 1
ATOM 1315 O O . TYR A 1 173 ? -11.59600 10.36500 10.64600 1.000 11.13062 173 TYR A O 1
ATOM 1324 N N . ILE A 1 174 ? -9.63800 11.20300 9.91400 1.000 12.45116 174 ILE A N 1
ATOM 1325 C CA . ILE A 1 174 ? -9.14100 9.94300 9.37400 1.000 9.57185 174 ILE A CA 1
ATOM 1326 C C . ILE A 1 174 ? -7.78700 9.68600 10.02400 1.000 10.69700 174 ILE A C 1
ATOM 1327 O O . ILE A 1 174 ? -6.92100 10.57100 10.02100 1.000 11.22336 174 ILE A O 1
ATOM 1332 N N . ALA A 1 175 ? -7.61700 8.49200 10.59900 1.000 10.01692 175 ALA A N 1
ATOM 1333 C CA . ALA A 1 175 ? -6.39100 8.10900 11.29300 1.000 12.28387 175 ALA A CA 1
ATOM 1334 C C . ALA A 1 175 ? -5.93100 6.75000 10.79200 1.000 11.38773 175 ALA A C 1
ATOM 1335 O O . ALA A 1 175 ? -6.73100 5.81400 10.67300 1.000 13.27485 175 ALA A O 1
ATOM 1337 N N . THR A 1 176 ? -4.63000 6.64200 10.53800 1.000 10.19176 176 THR A N 1
ATOM 1338 C CA . THR A 1 176 ? -4.02800 5.41700 10.03700 1.000 14.27558 176 THR A CA 1
ATOM 1339 C C . THR A 1 176 ? -2.75400 5.15900 10.82400 1.000 12.34072 176 THR A C 1
ATOM 1340 O O . THR A 1 176 ? -1.85200 6.00500 10.85000 1.000 11.74109 176 THR A O 1
ATOM 1344 N N . VAL A 1 177 ? -2.67600 3.99800 11.46200 1.000 10.96673 177 VAL A N 1
ATOM 1345 C CA . VAL A 1 177 ? -1.42600 3.56000 12.06900 1.000 11.38373 177 VAL A CA 1
ATOM 1346 C C . VAL A 1 177 ? -0.56500 2.97500 10.96200 1.000 13.74015 177 VAL A C 1
ATOM 1347 O O . VAL A 1 177 ? -0.97800 2.01900 10.29900 1.000 13.50235 177 VAL A O 1
ATOM 1351 N N . CYS A 1 178 ? 0.62200 3.54300 10.75900 1.000 12.59435 178 CYS A N 1
ATOM 1352 C CA . CYS A 1 178 ? 1.49500 3.18100 9.64400 1.000 11.15824 178 CYS A CA 1
ATOM 1353 C C . CYS A 1 178 ? 2.67500 2.34800 10.15900 1.000 14.49862 178 CYS A C 1
ATOM 1354 O O . CYS A 1 178 ? 2.50400 1.56000 11.10200 1.000 11.67899 178 CYS A O 1
ATOM 1357 N N . GLY A 1 179 ? 3.83800 2.48200 9.51500 1.000 13.34622 179 GLY A N 1
ATOM 1358 C CA . GLY A 1 179 ? 5.01600 1.72600 9.90500 1.000 17.24079 179 GLY A CA 1
ATOM 1359 C C . GLY A 1 179 ? 4.89400 0.24900 9.54300 1.000 13.20330 179 GLY A C 1
ATOM 1360 O O . GLY A 1 179 ? 3.98700 -0.18200 8.84600 1.000 14.91780 179 GLY A O 1
ATOM 1361 N N . SER A 1 180 ? 5.85500 -0.52800 10.04300 1.000 17.25354 180 SER A N 1
ATOM 1362 C CA . SER A 1 180 ? 5.86400 -1.95600 9.74200 1.000 20.87810 180 SER A CA 1
ATOM 1363 C C . SER A 1 180 ? 4.59900 -2.64800 10.24500 1.000 18.32275 180 SER A C 1
ATOM 1364 O O . SER A 1 180 ? 4.16600 -3.64900 9.66100 1.000 18.86780 180 SER A O 1
ATOM 1367 N N . PHE A 1 181 ? 3.98900 -2.12600 11.31500 1.000 16.52606 181 PHE A N 1
ATOM 1368 C CA . PHE A 1 181 ? 2.70600 -2.64300 11.78000 1.000 17.53564 181 PHE A CA 1
ATOM 1369 C C . PHE A 1 181 ? 1.68200 -2.70200 10.65200 1.000 14.73999 181 PHE A C 1
ATOM 1370 O O . PHE A 1 181 ? 0.94200 -3.68400 10.51900 1.000 16.02568 181 PHE A O 1
ATOM 1378 N N . ARG A 1 182 ? 1.58600 -1.63200 9.85700 1.000 13.39354 182 ARG A N 1
ATOM 1379 C CA . ARG A 1 182 ? 0.62300 -1.64100 8.76200 1.000 15.81535 182 ARG A CA 1
ATOM 1380 C C . ARG A 1 182 ? 0.97200 -2.69400 7.71700 1.000 14.82585 182 ARG A C 1
ATOM 1381 O O . ARG A 1 182 ? 0.08300 -3.18100 7.01000 1.000 21.23045 182 ARG A O 1
ATOM 1389 N N . ARG A 1 183 ? 2.24600 -3.05700 7.60100 1.000 17.92358 183 ARG A N 1
ATOM 1390 C CA . ARG A 1 183 ? 2.66100 -4.10400 6.67300 1.000 19.74183 183 ARG A CA 1
ATOM 1391 C C . ARG A 1 183 ? 2.47200 -5.50100 7.25100 1.000 22.45880 183 ARG A C 1
ATOM 1392 O O . ARG A 1 183 ? 2.73800 -6.48700 6.55500 1.000 23.90814 183 ARG A O 1
ATOM 1400 N N . GLY A 1 184 ? 2.00400 -5.60200 8.49100 1.000 18.49776 184 GLY A N 1
ATOM 1401 C CA . GLY A 1 184 ? 1.70900 -6.87100 9.12200 1.000 17.51571 184 GLY A CA 1
ATOM 1402 C C . GLY A 1 184 ? 2.76200 -7.38400 10.07100 1.000 18.85036 184 GLY A C 1
ATOM 1403 O O . GLY A 1 184 ? 2.71600 -8.56500 10.43800 1.000 22.91809 184 GLY A O 1
ATOM 1404 N N . ALA A 1 185 ? 3.71300 -6.54600 10.47200 1.000 19.18751 185 ALA A N 1
ATOM 1405 C CA . ALA A 1 185 ? 4.79600 -6.99500 11.33300 1.000 21.85450 185 ALA A CA 1
ATOM 1406 C C . ALA A 1 185 ? 4.26200 -7.59700 12.62800 1.000 19.53658 185 ALA A C 1
ATOM 1407 O O . ALA A 1 185 ? 3.28000 -7.12100 13.20200 1.000 17.22524 185 ALA A O 1
ATOM 1409 N N . GLU A 1 186 ? 4.92100 -8.66000 13.09400 1.000 21.55511 186 GLU A N 1
ATOM 1410 C CA . GLU A 1 186 ? 4.53300 -9.28100 14.35200 1.000 21.34328 186 GLU A CA 1
ATOM 1411 C C . GLU A 1 186 ? 5.00200 -8.49400 15.56900 1.000 17.29886 186 GLU A C 1
ATOM 1412 O O . GLU A 1 186 ? 4.56300 -8.78600 16.69000 1.000 16.71145 186 GLU A O 1
ATOM 1418 N N . SER A 1 187 ? 5.88000 -7.51100 15.38200 1.000 20.44421 187 SER A N 1
ATOM 1419 C CA . SER A 1 187 ? 6.25200 -6.60200 16.45600 1.000 14.90254 187 SER A CA 1
ATOM 1420 C C . SER A 1 187 ? 6.61300 -5.25800 15.85000 1.000 13.63484 187 SER A C 1
ATOM 1421 O O . SER A 1 187 ? 6.93800 -5.15400 14.66200 1.000 15.08782 187 SER A O 1
ATOM 1424 N N . SER A 1 188 ? 6.55400 -4.22800 16.69000 1.000 15.59986 188 SER A N 1
ATOM 1425 C CA . SER A 1 188 ? 6.88100 -2.86400 16.31100 1.000 16.71766 188 SER A CA 1
ATOM 1426 C C . SER A 1 188 ? 7.79300 -2.24300 17.35900 1.000 12.08758 188 SER A C 1
ATOM 1427 O O . SER A 1 188 ? 7.85800 -2.68900 18.50900 1.000 15.34770 188 SER A O 1
ATOM 1430 N N . GLY A 1 189 ? 8.47800 -1.17800 16.95800 1.000 13.53060 189 GLY A N 1
ATOM 1431 C CA . GLY A 1 189 ? 9.33000 -0.47600 17.88700 1.000 13.10213 189 GLY A CA 1
ATOM 1432 C C . GLY A 1 189 ? 8.62000 0.69100 18.53700 1.000 15.29459 189 GLY A C 1
ATOM 1433 O O . GLY A 1 189 ? 9.02000 1.15000 19.60600 1.000 15.34999 189 GLY A O 1
ATOM 1434 N N . ASP A 1 190 ? 7.55500 1.16100 17.89800 1.000 12.68296 190 ASP A N 1
ATOM 1435 C CA . ASP A 1 190 ? 6.82000 2.35200 18.33100 1.000 14.42402 190 ASP A CA 1
ATOM 1436 C C . ASP A 1 190 ? 5.52100 2.39200 17.53100 1.000 12.90696 190 ASP A C 1
ATOM 1437 O O . ASP A 1 190 ? 5.24800 1.50000 16.72300 1.000 13.24151 190 ASP A O 1
ATOM 1442 N N . MET A 1 191 ? 4.70800 3.42600 17.76400 1.000 12.41283 191 MET A N 1
ATOM 1443 C CA . MET A 1 191 ? 3.45100 3.59800 17.04300 1.000 12.84004 191 MET A CA 1
ATOM 1444 C C . MET A 1 191 ? 3.44600 4.93700 16.32700 1.000 10.03750 191 MET A C 1
ATOM 1445 O O . MET A 1 191 ? 3.70900 5.97500 16.94300 1.000 11.05728 191 MET A O 1
ATOM 1450 N N . ASP A 1 192 ? 3.18300 4.89800 15.02100 1.000 9.50237 192 ASP A N 1
ATOM 1451 C CA . ASP A 1 192 ? 3.23200 6.05700 14.13700 1.000 9.99139 192 ASP A CA 1
ATOM 1452 C C . ASP A 1 192 ? 1.83800 6.25700 13.56600 1.000 13.59351 192 ASP A C 1
ATOM 1453 O O . ASP A 1 192 ? 1.38300 5.45500 12.74200 1.000 15.12695 192 ASP A O 1
ATOM 1458 N N . VAL A 1 193 ? 1.16100 7.32100 14.00400 1.000 9.56666 193 VAL A N 1
ATOM 1459 C CA . VAL A 1 193 ? -0.21600 7.60300 13.60500 1.000 8.41974 193 VAL A CA 1
ATOM 1460 C C . VAL A 1 193 ? -0.21300 8.80100 12.67200 1.000 9.43275 193 VAL A C 1
ATOM 1461 O O . VAL A 1 193 ? 0.33600 9.85600 13.01000 1.000 12.18314 193 VAL A O 1
ATOM 1465 N N . LEU A 1 194 ? -0.83100 8.63900 11.50700 1.000 11.60775 194 LEU A N 1
ATOM 1466 C CA . LEU A 1 194 ? -1.01700 9.72500 10.55500 1.000 11.36354 194 LEU A CA 1
ATOM 1467 C C . LEU A 1 194 ? -2.47500 10.15100 10.59600 1.000 12.16280 194 LEU A C 1
ATOM 1468 O O . LEU A 1 194 ? -3.37500 9.31800 10.46300 1.000 12.24003 194 LEU A O 1
ATOM 1473 N N . LEU A 1 195 ? -2.70200 11.45100 10.74100 1.000 10.36524 195 LEU A N 1
ATOM 1474 C CA . LEU A 1 195 ? -4.02800 11.98300 11.00800 1.000 11.79160 195 LEU A CA 1
ATOM 1475 C C . LEU A 1 195 ? -4.35800 13.04700 9.97200 1.000 11.00638 195 LEU A C 1
ATOM 1476 O O . LEU A 1 195 ? -3.49800 13.86100 9.62800 1.000 11.58952 195 LEU A O 1
ATOM 1481 N N . THR A 1 196 ? -5.60100 13.05700 9.49200 1.000 10.53250 196 THR A N 1
ATOM 1482 C CA . THR A 1 196 ? -6.06800 14.16100 8.66700 1.000 12.71550 196 THR A CA 1
ATOM 1483 C C . THR A 1 196 ? -7.54900 14.40100 8.94400 1.000 13.80131 196 THR A C 1
ATOM 1484 O O . THR A 1 196 ? -8.19200 13.67900 9.71900 1.000 11.22793 196 THR A O 1
ATOM 1488 N N . HIS A 1 197 ? -8.08100 15.44700 8.30200 1.000 12.17190 197 HIS A N 1
ATOM 1489 C CA . HIS A 1 197 ? -9.43300 15.93800 8.52600 1.000 12.17283 197 HIS A CA 1
ATOM 1490 C C . HIS A 1 197 ? -9.81200 16.67500 7.25700 1.000 14.88976 197 HIS A C 1
ATOM 1491 O O . HIS A 1 197 ? -8.96700 17.39400 6.71400 1.000 14.15738 197 HIS A O 1
ATOM 1498 N N . PRO A 1 198 ? -11.01800 16.47700 6.72000 1.000 17.50008 198 PRO A N 1
ATOM 1499 C CA . PRO A 1 198 ? -11.38600 17.18600 5.48200 1.000 19.33377 198 PRO A CA 1
ATOM 1500 C C . PRO A 1 198 ? -11.24000 18.69000 5.59300 1.000 20.77459 198 PRO A C 1
ATOM 1501 O O . PRO A 1 198 ? -10.99200 19.35600 4.57600 1.000 23.67004 198 PRO A O 1
ATOM 1505 N N . SER A 1 199 ? -11.36600 19.25000 6.79800 1.000 16.15887 199 SER A N 1
ATOM 1506 C CA . SER A 1 199 ? -11.21800 20.69000 6.96400 1.000 20.86709 199 SER A CA 1
ATOM 1507 C C . SER A 1 199 ? -9.80100 21.18600 6.69500 1.000 21.77545 199 SER A C 1
ATOM 1508 O O . SER A 1 199 ? -9.63000 22.38300 6.46200 1.000 21.68141 199 SER A O 1
ATOM 1511 N N . PHE A 1 200 ? -8.79400 20.30900 6.69500 1.000 19.20859 200 PHE A N 1
ATOM 1512 C CA . PHE A 1 200 ? -7.38500 20.70000 6.63400 1.000 19.76573 200 PHE A CA 1
ATOM 1513 C C . PHE A 1 200 ? -6.80400 20.30900 5.27300 1.000 20.26280 200 PHE A C 1
ATOM 1514 O O . PHE A 1 200 ? -6.64600 19.12100 4.97300 1.000 17.51047 200 PHE A O 1
ATOM 1522 N N . THR A 1 201 ? -6.49200 21.30700 4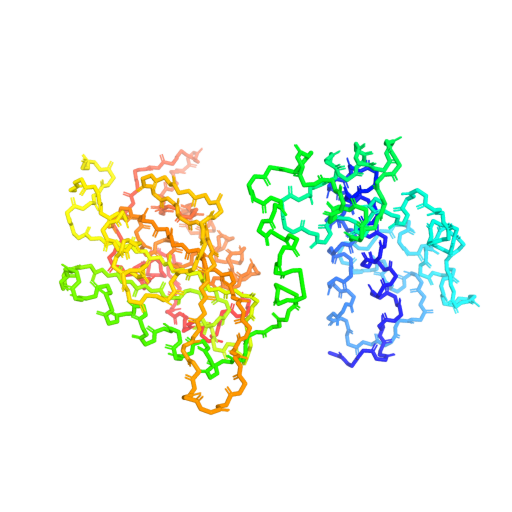.44700 1.000 21.22527 201 THR A N 1
ATOM 1523 C CA . THR A 1 201 ? -5.83700 21.08900 3.16400 1.000 22.88537 201 THR A CA 1
ATOM 1524 C C . THR A 1 201 ? -4.60600 21.98400 3.08100 1.000 20.20365 201 THR A C 1
ATOM 1525 O O . THR A 1 201 ? -4.44000 22.91400 3.87000 1.000 22.05248 201 THR A O 1
ATOM 1529 N N . SER A 1 202 ? -3.73400 21.69900 2.10700 1.000 22.17853 202 SER A N 1
ATOM 1530 C CA . SER A 1 202 ? -2.49200 22.45900 2.00400 1.000 27.52798 202 SER A CA 1
ATOM 1531 C C . SER A 1 202 ? -2.74000 23.92700 1.67000 1.000 33.84863 202 SER A C 1
ATOM 1532 O O . SER A 1 202 ? -1.87800 24.76800 1.95300 1.000 41.00123 202 SER A O 1
ATOM 1535 N N . GLU A 1 203 ? -3.89500 24.25200 1.09100 1.000 28.35266 203 GLU A N 1
ATOM 1536 C CA . GLU A 1 203 ? -4.28800 25.63500 0.85500 1.000 34.11051 203 GLU A CA 1
ATOM 1537 C C . GLU A 1 203 ? -5.21600 26.17000 1.93600 1.000 37.28554 203 GLU A C 1
ATOM 1538 O O . GLU A 1 203 ? -5.54400 27.36100 1.91400 1.000 41.27781 203 GLU A O 1
ATOM 1540 N N . SER A 1 204 ? -5.64500 25.32200 2.86700 1.000 35.77746 204 SER A N 1
ATOM 1541 C CA . SER A 1 204 ? -6.45700 25.74700 3.99300 1.000 34.17361 204 SER A CA 1
ATOM 1542 C C . SER A 1 204 ? -5.65400 26.67700 4.89800 1.000 38.99181 204 SER A C 1
ATOM 1543 O O . SER A 1 204 ? -6.09700 27.03400 5.99100 1.000 44.65491 204 SER A O 1
ATOM 1546 N N . GLN A 1 207 ? -9.00500 23.71800 10.26000 1.000 42.86342 207 GLN A N 1
ATOM 1547 C CA . GLN A 1 207 ? -9.62100 24.11200 11.55300 1.000 42.53615 207 GLN A CA 1
ATOM 1548 C C . GLN A 1 207 ? -8.49900 24.37800 12.55500 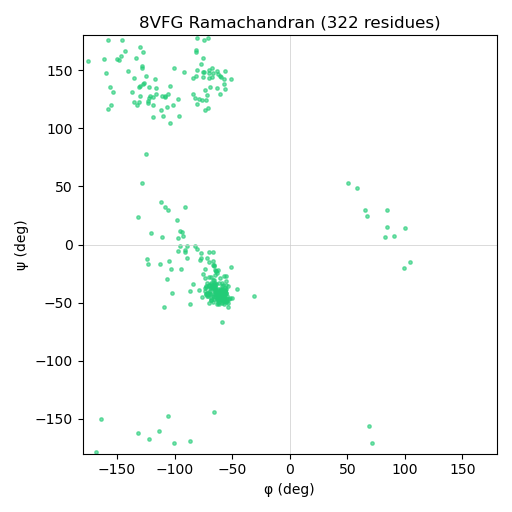1.000 36.51678 207 GLN A C 1
ATOM 1549 O O . GLN A 1 207 ? -7.37600 23.93300 12.29900 1.000 42.76659 207 GLN A O 1
ATOM 1551 N N . PRO A 1 208 ? -8.72300 25.11400 13.65800 1.000 42.99099 208 PRO A N 1
ATOM 1552 C CA . PRO A 1 208 ? -7.71200 25.28600 14.68900 1.000 34.99004 208 PRO A CA 1
ATOM 1553 C C . PRO A 1 208 ? -7.64800 24.08000 15.62900 1.000 35.01924 208 PRO A C 1
ATOM 1554 O O . PRO A 1 208 ? -8.63600 23.38600 15.70800 1.000 31.55069 208 PRO A O 1
ATOM 1558 N N . LYS A 1 209 ? -6.47200 23.79300 16.19100 1.000 30.52294 209 LYS A N 1
ATOM 1559 C CA . LYS A 1 209 ? -6.39500 22.77800 17.26900 1.000 22.27877 209 LYS A CA 1
ATOM 1560 C C . LYS A 1 209 ? -6.71500 21.36600 16.78500 1.000 16.25462 209 LYS A C 1
ATOM 1561 O O . LYS A 1 209 ? -7.05300 20.55300 17.61700 1.000 15.90802 209 LYS A O 1
ATOM 1567 N N . LEU A 1 210 ? -6.52800 21.09000 15.49500 1.000 13.68912 210 LEU A N 1
ATOM 1568 C CA . LEU A 1 210 ? -6.96700 19.75700 15.01500 1.000 14.75552 210 LEU A CA 1
ATOM 1569 C C . LEU A 1 210 ? -6.10600 18.68400 15.68000 1.000 12.54446 210 LEU A C 1
ATOM 1570 O O . LEU A 1 210 ? -6.65200 17.68300 16.08100 1.000 13.39868 210 LEU A O 1
ATOM 1575 N N . LEU A 1 211 ? -4.79500 18.90200 15.72500 1.000 10.72580 211 LEU A N 1
ATOM 1576 C CA . LEU A 1 211 ? -3.96900 17.90500 16.40300 1.000 9.50483 211 LEU A CA 1
ATOM 1577 C C . LEU A 1 211 ? -4.16900 17.97700 17.90500 1.000 10.19981 211 LEU A C 1
ATOM 1578 O O . LEU A 1 211 ? -4.30400 16.94300 18.56700 1.000 10.26112 211 LEU A O 1
ATOM 1583 N N . HIS A 1 212 ? -4.22200 19.19200 18.45500 1.000 8.73354 212 HIS A N 1
ATOM 1584 C CA . HIS A 1 212 ? -4.33400 19.34900 19.89800 1.000 9.59515 212 HIS A CA 1
ATOM 1585 C C . HIS A 1 212 ? -5.54300 18.60900 20.44400 1.000 10.20514 212 HIS A C 1
ATOM 1586 O O . HIS A 1 212 ? -5.46300 17.97000 21.49600 1.000 10.57196 212 HIS A O 1
ATOM 1593 N N . GLN A 1 213 ? -6.67000 18.70400 19.76300 1.000 9.79084 213 GLN A N 1
ATOM 1594 C CA . GLN A 1 213 ? -7.87800 18.07800 20.28000 1.000 12.75422 213 GLN A CA 1
ATOM 1595 C C . GLN A 1 213 ? -7.77000 16.57600 20.42800 1.000 11.35771 213 GLN A C 1
ATOM 1596 O O . GLN A 1 213 ? -8.37500 16.01000 21.30900 1.000 11.13272 213 GLN A O 1
ATOM 1602 N N . VAL A 1 214 ? -7.01900 15.94600 19.53600 1.000 7.92493 214 VAL A N 1
ATOM 1603 C CA . VAL A 1 214 ? -6.82800 14.50100 19.59300 1.000 8.40031 214 VAL A CA 1
ATOM 1604 C C . VAL A 1 214 ? -5.85600 14.13300 20.70000 1.000 9.99550 214 VAL A C 1
ATOM 1605 O O . VAL A 1 214 ? -6.08300 13.18500 21.46400 1.000 8.43205 214 VAL A O 1
ATOM 1609 N N . VAL A 1 215 ? -4.74400 14.86200 20.78700 1.000 9.05934 215 VAL A N 1
ATOM 1610 C CA . VAL A 1 215 ? -3.79200 14.61900 21.86500 1.000 7.37276 215 VAL A CA 1
ATOM 1611 C C . VAL A 1 215 ? -4.48000 14.79500 23.20900 1.000 9.36694 215 VAL A 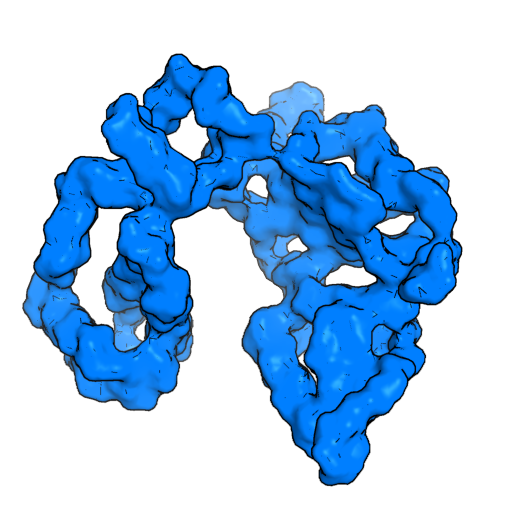C 1
ATOM 1612 O O . VAL A 1 215 ? -4.37400 13.94400 24.10000 1.000 9.72508 215 VAL A O 1
ATOM 1616 N N . GLU A 1 216 ? -5.24200 15.88300 23.35000 1.000 9.05520 216 GLU A N 1
ATOM 1617 C CA . GLU A 1 216 ? -5.94700 16.14700 24.60100 1.000 11.73789 216 GLU A CA 1
ATOM 1618 C C . GLU A 1 216 ? -6.86100 14.98600 24.98100 1.000 9.56206 216 GLU A C 1
ATOM 1619 O O . GLU A 1 216 ? -6.88200 14.54800 26.13800 1.000 8.87706 216 GLU A O 1
ATOM 1625 N N . GLN A 1 217 ? -7.62200 14.46800 24.01600 1.000 9.62463 217 GLN A N 1
ATOM 1626 C CA . GLN A 1 217 ? -8.55500 13.39500 24.33000 1.000 10.77689 217 GLN A CA 1
ATOM 1627 C C . GLN A 1 217 ? -7.79900 12.14300 24.73600 1.000 9.38577 217 GLN A C 1
ATOM 1628 O O . GLN A 1 217 ? -8.19500 11.43900 25.67500 1.000 11.22717 217 GLN A O 1
ATOM 1634 N N . LEU A 1 218 ? -6.68600 11.85900 24.05500 1.000 7.83269 218 LEU A N 1
ATOM 1635 C CA . LEU A 1 218 ? -5.90700 10.68600 24.43400 1.000 7.78124 218 LEU A CA 1
ATOM 1636 C C . LEU A 1 218 ? -5.24700 10.85900 25.80500 1.000 9.53838 218 LEU A C 1
ATOM 1637 O O . LEU A 1 218 ? -5.01100 9.86600 26.50500 1.000 9.74041 218 LEU A O 1
ATOM 1642 N N . GLN A 1 219 ? -4.94200 12.09900 26.20800 1.000 9.09783 219 GLN A N 1
ATOM 1643 C CA . GLN A 1 219 ? -4.46900 12.33400 27.57200 1.000 11.66572 219 GLN A CA 1
ATOM 1644 C C . GLN A 1 219 ? -5.60900 12.20100 28.57000 1.000 10.63251 219 GLN A C 1
ATOM 1645 O O . GLN A 1 219 ? -5.41400 11.69500 29.68100 1.000 12.50472 219 GLN A O 1
ATOM 1651 N N . LYS A 1 220 ? -6.80500 12.65700 28.18900 1.000 10.33406 220 LYS A N 1
ATOM 1652 C CA . LYS A 1 220 ? -7.93300 12.63900 29.12000 1.000 11.13482 220 LYS A CA 1
ATOM 1653 C C . LYS A 1 220 ? -8.34800 11.22500 29.48900 1.000 14.90315 220 LYS A C 1
ATOM 1654 O O . LYS A 1 220 ? -8.83900 11.00400 30.60200 1.000 16.81544 220 LYS A O 1
ATOM 1660 N N . VAL A 1 221 ? -8.16500 10.25200 28.59400 1.000 11.29733 221 VAL A N 1
ATOM 1661 C CA . VAL A 1 221 ? -8.44500 8.86400 28.92100 1.000 9.19042 221 VAL A CA 1
ATOM 1662 C C . VAL A 1 221 ? -7.19500 8.13700 29.40600 1.000 10.59389 221 VAL A C 1
ATOM 1663 O O . VAL A 1 221 ? -7.20400 6.90900 29.53600 1.000 12.11764 221 VAL A O 1
ATOM 1667 N N . HIS A 1 222 ? -6.11400 8.88200 29.67100 1.000 11.52489 222 HIS A N 1
ATOM 1668 C CA . HIS A 1 222 ? -4.89900 8.38000 30.31000 1.000 13.89256 222 HIS A CA 1
ATOM 1669 C C . HIS A 1 222 ? -4.16500 7.34800 29.45900 1.000 13.21680 222 HIS A C 1
ATOM 1670 O O . HIS A 1 222 ? -3.47100 6.47800 29.98700 1.000 14.90011 222 HIS A O 1
ATOM 1677 N N . PHE A 1 223 ? -4.28000 7.46000 28.13400 1.000 11.76172 223 PHE A N 1
ATOM 1678 C CA . PHE A 1 223 ? -3.47600 6.66000 27.22400 1.000 11.59857 223 PHE A CA 1
ATOM 1679 C C . PHE A 1 223 ? -2.13200 7.33200 26.94500 1.000 8.56426 223 PHE A C 1
ATOM 1680 O O . PHE A 1 223 ? -1.08000 6.70100 27.08100 1.000 12.00373 223 PHE A O 1
ATOM 1688 N N . ILE A 1 224 ? -2.15100 8.60100 26.55700 1.000 9.90949 224 ILE A N 1
ATOM 1689 C CA . ILE A 1 224 ? -0.91400 9.37000 26.47200 1.000 7.83863 224 ILE A CA 1
ATOM 1690 C C . ILE A 1 224 ? -0.52600 9.81100 27.87700 1.000 11.02217 224 ILE A C 1
ATOM 1691 O O . ILE A 1 224 ? -1.32200 10.43700 28.58900 1.000 11.10074 224 ILE A O 1
ATOM 1696 N N . THR A 1 225 ? 0.70500 9.48100 28.27500 1.000 9.38904 225 THR A N 1
ATOM 1697 C CA . THR A 1 225 ? 1.22600 9.74400 29.61100 1.000 10.48853 225 THR A CA 1
ATOM 1698 C C . THR A 1 225 ? 2.23900 10.87300 29.65700 1.000 11.27918 225 THR A C 1
ATOM 1699 O O . THR A 1 225 ? 2.35600 11.54500 30.68500 1.000 12.26293 225 THR A O 1
ATOM 1703 N N . ASP A 1 226 ? 2.98000 11.09000 28.57600 1.000 8.74023 226 ASP A N 1
ATOM 1704 C CA . ASP A 1 226 ? 4.00400 12.12400 28.55400 1.000 10.44069 226 ASP A CA 1
ATOM 1705 C C . ASP A 1 226 ? 4.11900 12.68600 27.14500 1.000 7.45256 226 ASP A C 1
ATOM 1706 O O . ASP A 1 226 ? 3.76400 12.02600 26.16700 1.000 7.95069 226 ASP A O 1
ATOM 1711 N N . THR A 1 227 ? 4.67200 13.89600 27.05100 1.000 9.68406 227 THR A N 1
ATOM 1712 C CA . THR A 1 227 ? 4.87000 14.58100 25.77600 1.000 7.68796 227 THR A CA 1
ATOM 1713 C C . THR A 1 227 ? 6.34200 14.92400 25.60000 1.000 8.52970 227 THR A C 1
ATOM 1714 O O . THR A 1 227 ? 6.91500 15.63300 26.43000 1.000 10.62439 227 THR A O 1
ATOM 1718 N N . LEU A 1 228 ? 6.94000 14.46000 24.50700 1.000 8.75713 228 LEU A N 1
ATOM 1719 C CA . LEU A 1 228 ? 8.31200 14.84500 24.18900 1.000 9.32035 228 LEU A CA 1
ATOM 1720 C C . LEU A 1 228 ? 8.35400 16.14600 23.39700 1.000 9.49127 228 LEU A C 1
ATOM 1721 O O . LEU A 1 228 ? 9.21600 17.00600 23.62400 1.000 11.15746 228 LEU A O 1
ATOM 1726 N N . SER A 1 229 ? 7.42000 16.30000 22.47200 1.000 9.27643 229 SER A N 1
ATOM 1727 C CA . SER A 1 229 ? 7.32800 17.47300 21.62400 1.000 7.88677 229 SER A CA 1
ATOM 1728 C C . SER A 1 229 ? 5.91500 17.55500 21.07800 1.000 9.52717 229 SER A C 1
ATOM 1729 O O . SER A 1 229 ? 5.26100 16.53200 20.85700 1.000 9.52764 229 SER A O 1
ATOM 1732 N N . LYS A 1 230 ? 5.44400 18.78300 20.88100 1.000 8.98333 230 LYS A N 1
ATOM 1733 C CA . LYS A 1 230 ? 4.07600 18.98500 20.41600 1.000 12.54751 230 LYS A CA 1
ATOM 1734 C C . LYS A 1 230 ? 3.97800 20.32100 19.70200 1.000 12.40223 230 LYS A C 1
ATOM 1735 O O . LYS A 1 230 ? 4.24400 21.37000 20.29500 1.000 13.18660 230 LYS A O 1
ATOM 1741 N N . GLY A 1 231 ? 3.60000 20.27800 18.43600 1.000 9.12874 231 GLY A N 1
ATOM 1742 C CA . GLY A 1 231 ? 3.28800 21.49200 17.71500 1.000 10.93907 231 GLY A CA 1
ATOM 1743 C C . GLY A 1 231 ? 1.97700 21.35800 16.97600 1.000 11.68812 231 GLY A C 1
ATOM 1744 O O . GLY A 1 231 ? 1.18400 20.45400 17.25600 1.000 12.40004 231 GLY A O 1
ATOM 1745 N N . GLU A 1 232 ? 1.74500 22.23200 15.99900 1.000 12.45570 232 GLU A N 1
ATOM 1746 C CA . GLU A 1 232 ? 0.47700 22.19600 15.28500 1.000 15.21106 232 GLU A CA 1
ATOM 1747 C C . GLU A 1 232 ? 0.36400 21.02900 14.31600 1.000 16.19831 232 GLU A C 1
ATOM 1748 O O . GLU A 1 232 ? -0.75800 20.65000 13.96200 1.000 13.64487 232 GLU A O 1
ATOM 1754 N N . THR A 1 233 ? 1.47300 20.43200 13.87900 1.000 12.45532 233 THR A N 1
ATOM 1755 C CA . THR A 1 233 ? 1.34500 19.28000 13.00100 1.000 11.35783 233 THR A CA 1
ATOM 1756 C C . THR A 1 233 ? 2.03500 18.01600 13.48300 1.000 10.07853 233 THR A C 1
ATOM 1757 O O . THR A 1 233 ? 1.76400 16.95500 12.91400 1.000 10.77714 233 THR A O 1
ATOM 1761 N N . LYS A 1 234 ? 2.89400 18.07100 14.49900 1.000 8.73892 234 LYS A N 1
ATOM 1762 C CA . LYS A 1 234 ? 3.52800 16.83800 14.94900 1.000 9.22132 234 LYS A CA 1
ATOM 1763 C C . LYS A 1 234 ? 3.57100 16.74500 16.46400 1.000 9.53800 234 LYS A C 1
ATOM 1764 O O . LYS A 1 234 ? 4.01200 17.67600 17.14300 1.000 10.42063 234 LYS A O 1
ATOM 1770 N N . PHE A 1 235 ? 3.13900 15.59800 16.96600 1.000 9.70059 235 PHE A N 1
ATOM 1771 C CA . PHE A 1 235 ? 3.22800 15.22900 18.37100 1.000 7.99202 235 PHE A CA 1
ATOM 1772 C C . PHE A 1 235 ? 4.14000 14.02100 18.49600 1.000 8.42038 235 PHE A C 1
ATOM 1773 O O . PHE A 1 235 ? 4.01400 13.06900 17.72200 1.000 9.29601 235 PHE A O 1
ATOM 1781 N N . MET A 1 236 ? 5.04800 14.05100 19.47300 1.000 7.81240 236 MET A N 1
ATOM 1782 C CA . MET A 1 236 ? 5.84100 12.88300 19.82300 1.000 6.75818 236 MET A CA 1
ATOM 1783 C C . MET A 1 236 ? 5.73300 12.72500 21.32800 1.000 8.31522 236 MET A C 1
ATOM 1784 O O . MET A 1 236 ? 5.92100 13.69500 22.06100 1.000 8.41901 236 MET A O 1
ATOM 1789 N N . GLY A 1 237 ? 5.37400 11.54900 21.78100 1.000 8.19221 237 GLY A N 1
ATOM 1790 C CA . GLY A 1 237 ? 5.24800 11.32100 23.20600 1.000 7.62325 237 GLY A CA 1
ATOM 1791 C C . GLY A 1 237 ? 5.21200 9.87800 23.59900 1.000 6.79705 237 GLY A C 1
ATOM 1792 O O . GLY A 1 237 ? 5.78600 9.01200 22.93500 1.000 7.52901 237 GLY A O 1
ATOM 1793 N N . VAL A 1 238 ? 4.50600 9.61500 24.69100 1.000 8.66455 238 VAL A N 1
ATOM 1794 C CA . VAL A 1 238 ? 4.56500 8.34100 25.39200 1.000 8.31021 238 VAL A CA 1
ATOM 1795 C C . VAL A 1 238 ? 3.14300 7.93400 25.71100 1.000 8.05527 238 VAL A C 1
ATOM 1796 O O . VAL A 1 238 ? 2.30000 8.79200 25.98600 1.000 9.36653 238 VAL A O 1
ATOM 1800 N N . CYS A 1 239 ? 2.86700 6.63700 25.63400 1.000 9.01392 239 CYS A N 1
ATOM 1801 C CA . CYS A 1 239 ? 1.53400 6.12700 25.91600 1.000 9.69534 239 CYS A CA 1
ATOM 1802 C C . CYS A 1 239 ? 1.67400 4.80200 26.63400 1.000 12.57348 239 CYS A C 1
ATOM 1803 O O . CYS A 1 239 ? 2.75400 4.20700 26.67300 1.000 11.61873 239 CYS A O 1
ATOM 1806 N N . GLN A 1 240 ? 0.56100 4.34300 27.21100 1.000 11.32953 240 GLN A N 1
ATOM 1807 C CA . GLN A 1 240 ? 0.56900 3.07500 27.98000 1.000 13.80919 240 GLN A CA 1
ATOM 1808 C C . GLN A 1 240 ? -0.83400 2.45700 27.95500 1.000 12.13819 240 GLN A C 1
ATOM 1809 O O . GLN A 1 240 ? -1.79000 3.16800 28.16000 1.000 11.52821 240 GLN A O 1
ATOM 1815 N N . LEU A 1 241 ? -0.87400 1.17600 27.63000 1.000 13.39331 241 LEU A N 1
ATOM 1816 C CA . LEU A 1 241 ? -2.15500 0.44600 27.69200 1.000 12.89961 241 LEU A CA 1
ATOM 1817 C C . LEU A 1 241 ? -2.55100 0.28200 29.15400 1.000 17.19200 241 LEU A C 1
ATOM 1818 O O . LEU A 1 241 ? -1.68400 0.18600 30.00700 1.000 16.11495 241 LEU A O 1
ATOM 1823 N N . PRO A 1 242 ? -3.86100 0.27700 29.43200 1.000 17.40412 242 PRO A N 1
ATOM 1824 C CA . PRO A 1 242 ? -4.33000 0.03800 30.78200 1.000 19.24098 242 PRO A CA 1
ATOM 1825 C C . PRO A 1 242 ? -4.08300 -1.42600 31.18500 1.000 16.59118 242 PRO A C 1
ATOM 1826 O O . PRO A 1 242 ? -4.19700 -2.27100 30.35800 1.000 23.12593 242 PRO A O 1
ATOM 1830 N N . SER A 1 243 ? -3.73900 -1.61400 32.44400 1.000 28.41587 243 SER A N 1
ATOM 1831 C CA . SER A 1 243 ? -3.46700 -2.97900 32.93100 1.000 33.10938 243 SER A CA 1
ATOM 1832 C C . SER A 1 243 ? -4.71900 -3.42300 33.66500 1.000 37.76735 243 SER A C 1
ATOM 1833 O O . SER A 1 243 ? -5.46500 -2.55500 34.16000 1.000 37.92324 243 SER A O 1
ATOM 1836 N N . LYS A 1 244 ? -4.94600 -4.72400 33.67900 1.000 46.27844 244 LYS A N 1
ATOM 1837 C CA . LYS A 1 244 ? -6.08100 -5.21100 34.48900 1.000 48.78015 244 LYS A CA 1
ATOM 1838 C C . LYS A 1 244 ? -5.83000 -4.82000 35.94300 1.000 50.74642 244 LYS A C 1
ATOM 1839 O O . LYS A 1 244 ? -4.66800 -4.88500 36.38900 1.000 50.94084 244 LYS A O 1
ATOM 1841 N N . ASN A 1 245 ? -6.89900 -4.50500 36.66200 1.000 51.30713 245 ASN A N 1
ATOM 1842 C CA . ASN A 1 245 ? -6.75700 -4.22900 38.11400 1.000 56.71134 245 ASN A CA 1
ATOM 1843 C C . ASN A 1 245 ? -5.60900 -5.03900 38.73700 1.000 56.17220 245 ASN A C 1
ATOM 1844 O O . ASN A 1 245 ? -4.83700 -4.44900 39.50600 1.000 58.71645 245 ASN A O 1
ATOM 1846 N N . ASP A 1 246 ? -5.47500 -6.33300 38.43300 1.000 55.10263 246 ASP A N 1
ATOM 1847 C CA . ASP A 1 246 ? -4.46600 -7.13000 39.18000 1.000 52.30054 246 ASP A CA 1
ATOM 1848 C C . ASP A 1 246 ? -3.17300 -7.42500 38.43300 1.000 52.88918 246 ASP A C 1
ATOM 1849 O O . ASP A 1 246 ? -2.20800 -7.80200 39.12400 1.000 47.90461 246 ASP A O 1
ATOM 1851 N N . GLU A 1 247 ? -3.17000 -7.36000 37.11000 1.000 48.50840 247 GLU A N 1
ATOM 1852 C CA . GLU A 1 247 ? -1.98700 -7.81900 36.33300 1.000 46.80370 247 GLU A CA 1
ATOM 1853 C C . GLU A 1 247 ? -0.87100 -6.77200 36.26400 1.000 43.16924 247 GLU A C 1
ATOM 1854 O O . GLU A 1 247 ? -1.13000 -5.61300 36.60200 1.000 46.92070 247 GLU A O 1
ATOM 1856 N N . LYS A 1 248 ? 0.31500 -7.18800 35.82000 1.000 37.42902 248 LYS A N 1
ATOM 1857 C CA . LYS A 1 248 ? 1.48200 -6.27400 35.76400 1.000 40.40816 248 LYS A CA 1
ATOM 1858 C C . LYS A 1 248 ? 1.23600 -5.20100 34.70200 1.000 33.35023 248 LYS A C 1
ATOM 1859 O O . LYS A 1 248 ? 0.52100 -5.47800 33.74400 1.000 35.90582 248 LYS A O 1
ATOM 1865 N N . GLU A 1 249 ? 1.83500 -4.03800 34.90800 1.000 32.50834 249 GLU A N 1
ATOM 1866 C CA . GLU A 1 249 ? 1.63300 -2.91500 33.96300 1.000 28.45619 249 GLU A CA 1
ATOM 1867 C C . GLU A 1 249 ? 2.31700 -3.20200 32.63400 1.000 25.91037 249 GLU A C 1
ATOM 1868 O O . GLU A 1 249 ? 3.29100 -3.95400 32.58700 1.000 24.74808 249 GLU A O 1
ATOM 1874 N N . TYR A 1 250 ? 1.74400 -2.64500 31.59100 1.000 17.20986 250 TYR A N 1
ATOM 1875 C CA . TYR A 1 250 ? 2.36300 -2.75300 30.26600 1.000 20.02939 250 TYR A CA 1
ATOM 1876 C C . TYR A 1 250 ? 3.52300 -1.75600 30.23100 1.000 14.46002 250 TYR A C 1
ATOM 1877 O O . TYR A 1 250 ? 3.51800 -0.79100 30.96500 1.000 15.79322 250 TYR A O 1
ATOM 1886 N N . PRO A 1 251 ? 4.52400 -2.00200 29.37500 1.000 15.66072 251 PRO A N 1
ATOM 1887 C CA . PRO A 1 251 ? 5.56300 -1.00600 29.23500 1.000 14.19796 251 PRO A CA 1
ATOM 1888 C C . PRO A 1 251 ? 5.03000 0.28800 28.60500 1.000 14.73683 251 PRO A C 1
ATOM 1889 O O . PRO A 1 251 ? 4.08600 0.24400 27.86300 1.000 17.28249 251 PRO A O 1
ATOM 1893 N N . HIS A 1 252 ? 5.60800 1.40100 29.00600 1.000 11.70090 252 HIS A N 1
ATOM 1894 C CA . HIS A 1 252 ? 5.33900 2.65000 28.30500 1.000 12.50201 252 HIS A CA 1
ATOM 1895 C C . HIS A 1 252 ? 5.93100 2.57900 26.89900 1.000 12.34725 252 HIS A C 1
ATOM 1896 O O . HIS A 1 252 ? 7.00600 2.00900 26.69100 1.000 11.63148 252 HIS A O 1
ATOM 1903 N N . ARG A 1 253 ? 5.24000 3.18700 25.93300 1.000 10.05005 253 ARG A N 1
ATOM 1904 C CA . ARG A 1 253 ? 5.58900 3.05600 24.52600 1.000 9.74602 253 ARG A CA 1
ATOM 1905 C C . ARG A 1 253 ? 5.72200 4.42000 23.87100 1.000 10.56165 253 ARG A C 1
ATOM 1906 O O . ARG A 1 253 ? 5.08000 5.38600 24.27800 1.000 8.59379 253 ARG A O 1
ATOM 1914 N N . ARG A 1 254 ? 6.53400 4.47500 22.82400 1.000 9.55012 254 ARG A N 1
ATOM 1915 C CA . ARG A 1 254 ? 6.65300 5.69300 22.03600 1.000 7.87230 254 ARG A CA 1
ATOM 1916 C C . ARG A 1 254 ? 5.53700 5.75900 20.99900 1.000 8.26154 254 ARG A C 1
ATOM 1917 O O . ARG A 1 254 ? 5.29600 4.79500 20.26300 1.000 9.26317 254 ARG A O 1
ATOM 1925 N N . ILE A 1 255 ? 4.84100 6.89300 20.95200 1.000 8.93994 255 ILE A N 1
ATOM 1926 C CA . ILE A 1 255 ? 3.82000 7.12600 19.94400 1.000 8.53044 255 ILE A CA 1
ATOM 1927 C C . ILE A 1 255 ? 4.07000 8.48500 19.30900 1.000 7.23757 255 ILE A C 1
ATOM 1928 O O . ILE A 1 255 ? 4.37300 9.45800 20.00600 1.000 8.69096 255 ILE A O 1
ATOM 1933 N N . ASP A 1 256 ? 3.96000 8.54100 17.98500 1.000 7.23943 256 ASP A N 1
ATOM 1934 C CA . ASP A 1 256 ? 4.01900 9.79300 17.24800 1.000 7.29494 256 ASP A CA 1
ATOM 1935 C C . ASP A 1 256 ? 2.67700 9.98600 16.55500 1.000 8.81276 256 ASP A C 1
ATOM 1936 O O . ASP A 1 256 ? 2.07300 9.01600 16.08700 1.000 9.53279 256 ASP A O 1
ATOM 1941 N N . ILE A 1 257 ? 2.20800 11.23100 16.49500 1.000 9.04717 257 ILE A N 1
ATOM 1942 C CA . ILE A 1 257 ? 0.98400 11.56200 15.76700 1.000 8.32326 257 ILE A CA 1
ATOM 1943 C C . ILE A 1 257 ? 1.27600 12.75300 14.87200 1.000 9.25492 257 ILE A C 1
ATOM 1944 O O . ILE A 1 257 ? 1.72800 13.79700 15.35700 1.000 10.62820 257 ILE A O 1
ATOM 1949 N N . ARG A 1 258 ? 1.06100 12.58300 13.56700 1.000 10.12578 258 ARG A N 1
ATOM 1950 C CA . ARG A 1 258 ? 1.32600 13.61600 12.57000 1.000 10.76495 258 ARG A CA 1
ATOM 1951 C C . ARG A 1 258 ? 0.01800 14.02600 11.91700 1.000 10.05864 258 ARG A C 1
ATOM 1952 O O . ARG A 1 258 ? -0.74500 13.16100 11.46600 1.000 13.47130 258 ARG A O 1
ATOM 1960 N N . LEU A 1 259 ? -0.24600 15.33400 11.87300 1.000 8.61094 259 LEU A N 1
ATOM 1961 C CA . LEU A 1 259 ? -1.40700 15.88100 11.18000 1.000 9.34392 259 LEU A CA 1
ATOM 1962 C C . LEU A 1 259 ? -0.96900 16.33600 9.79300 1.000 10.23060 259 LEU A C 1
ATOM 1963 O O . LEU A 1 259 ? -0.01800 17.11300 9.65400 1.000 12.50435 259 LEU A O 1
ATOM 1968 N N . ILE A 1 260 ? -1.64700 15.83100 8.77500 1.000 12.36163 260 ILE A N 1
ATOM 1969 C CA . ILE A 1 260 ? -1.22600 16.01300 7.39200 1.000 10.93299 260 ILE A CA 1
ATOM 1970 C C . ILE A 1 260 ? -2.42200 16.56200 6.63200 1.000 11.06308 260 ILE A C 1
ATOM 1971 O O . ILE A 1 260 ? -3.54800 16.09200 6.84500 1.000 12.32113 260 ILE A O 1
ATOM 1976 N N . PRO A 1 261 ? -2.23200 17.53800 5.74400 1.000 11.60410 261 PRO A N 1
ATOM 1977 C CA . PRO A 1 261 ? -3.36000 18.03800 4.95000 1.000 13.98777 261 PRO A CA 1
ATOM 1978 C C . PRO A 1 261 ? -3.97500 16.92700 4.11400 1.000 14.91897 261 PRO A C 1
ATOM 1979 O O . PRO A 1 261 ? -3.28200 16.03400 3.62000 1.000 13.96277 261 PRO A O 1
ATOM 1983 N N . LYS A 1 262 ? -5.29800 16.98000 3.96500 1.000 14.61039 262 LYS A N 1
ATOM 1984 C CA . LYS A 1 262 ? -5.99400 15.88600 3.30000 1.000 14.06994 262 LYS A CA 1
ATOM 1985 C C . LYS A 1 262 ? -5.41800 15.61400 1.91400 1.000 15.70774 262 LYS A C 1
ATOM 1986 O O . LYS A 1 262 ? -5.23200 14.45600 1.52800 1.000 14.83091 262 LYS A O 1
ATOM 1992 N N . ASP A 1 263 ? -5.11500 16.66700 1.15400 1.000 15.96209 263 ASP A N 1
ATOM 1993 C CA . ASP A 1 263 ? -4.59600 16.45400 -0.19400 1.000 19.76106 263 ASP A CA 1
ATOM 1994 C C . ASP A 1 263 ? -3.21300 15.80500 -0.22100 1.000 18.89846 263 ASP A C 1
ATOM 1995 O O . ASP A 1 263 ? -2.79100 15.35500 -1.29000 1.000 17.21721 263 ASP A O 1
ATOM 2000 N N . GLN A 1 264 ? -2.49100 15.75900 0.90000 1.000 14.50952 264 GLN A N 1
ATOM 2001 C CA . GLN A 1 264 ? -1.18600 15.11400 0.96000 1.000 16.82076 264 GLN A CA 1
ATOM 2002 C C . GLN A 1 264 ? -1.21300 13.84400 1.79800 1.000 15.79680 264 GLN A C 1
ATOM 2003 O O . GLN A 1 264 ? -0.16100 13.23800 2.02800 1.000 16.10808 264 GLN A O 1
ATOM 2009 N N . TYR A 1 265 ? -2.39800 13.41500 2.23600 1.000 14.71180 265 TYR A N 1
ATOM 2010 C CA . TYR A 1 265 ? -2.48100 12.37500 3.25600 1.000 15.41303 265 TYR A CA 1
ATOM 2011 C C . TYR A 1 265 ? -2.00600 11.02700 2.73000 1.000 13.79574 265 TYR A C 1
ATOM 2012 O O . TYR A 1 265 ? -1.21700 10.34100 3.38500 1.000 14.19308 265 TYR A O 1
ATOM 2021 N N . TYR A 1 266 ? -2.47700 10.62000 1.55300 1.000 15.71132 266 TYR A N 1
ATOM 2022 C CA . TYR A 1 266 ? -2.15600 9.27400 1.10000 1.000 16.79311 266 TYR A CA 1
ATOM 2023 C C . TYR A 1 266 ? -0.71900 9.15500 0.60000 1.000 15.21630 266 TYR A C 1
ATOM 2024 O O . TYR A 1 266 ? -0.14000 8.06900 0.67900 1.000 16.07424 266 TYR A O 1
ATOM 2033 N N . CYS A 1 267 ? -0.10500 10.24800 0.13500 1.000 15.16305 267 CYS A N 1
ATOM 2034 C CA . CYS A 1 267 ? 1.34100 10.22600 -0.08600 1.000 14.67850 267 CYS A CA 1
ATOM 2035 C C . CYS A 1 267 ? 2.07900 9.99000 1.22700 1.000 15.26843 267 CYS A C 1
ATOM 2036 O O . CYS A 1 267 ? 3.08700 9.27100 1.27000 1.000 16.57298 267 CYS A O 1
ATOM 2039 N N . GLY A 1 268 ? 1.57900 10.58500 2.31100 1.000 14.87424 268 GLY A N 1
ATOM 2040 C CA . GLY A 1 268 ? 2.18500 10.36200 3.61600 1.000 13.80097 268 GLY A CA 1
ATOM 2041 C C . GLY A 1 268 ? 1.98100 8.94100 4.10900 1.000 12.96722 268 GLY A C 1
ATOM 2042 O O . GLY A 1 268 ? 2.91500 8.29600 4.57900 1.000 15.23163 268 GLY A O 1
ATOM 2043 N N . VAL A 1 269 ? 0.75200 8.43200 4.00100 1.000 13.22674 269 VAL A N 1
ATOM 2044 C CA . VAL A 1 269 ? 0.49100 7.04800 4.39000 1.000 10.74616 269 VAL A CA 1
ATOM 2045 C C . VAL A 1 269 ? 1.41000 6.09700 3.62700 1.000 16.31021 269 VAL A C 1
ATOM 2046 O O . VAL A 1 269 ? 2.01700 5.19500 4.21100 1.000 14.46384 269 VAL A O 1
ATOM 2050 N N . LEU A 1 270 ? 1.52600 6.29400 2.31000 1.000 18.23724 270 LEU A N 1
ATOM 2051 C CA . LEU A 1 270 ? 2.41600 5.45900 1.50400 1.000 17.29118 270 LEU A CA 1
ATOM 2052 C C . LEU A 1 270 ? 3.84700 5.52300 2.02000 1.000 16.95015 270 LEU A C 1
ATOM 2053 O O . LEU A 1 270 ? 4.48700 4.49300 2.25000 1.000 17.09916 270 LEU A O 1
ATOM 2058 N N . TYR A 1 271 ? 4.37000 6.73600 2.20000 1.000 17.94532 271 TYR A N 1
ATOM 2059 C CA . TYR A 1 271 ? 5.76200 6.89600 2.59700 1.000 18.50552 271 TYR A CA 1
ATOM 2060 C C . TYR A 1 271 ? 6.01800 6.28500 3.97400 1.000 17.10086 271 TYR A C 1
ATOM 2061 O O . TYR A 1 271 ? 6.98200 5.53300 4.16900 1.000 16.80571 271 TYR A O 1
ATOM 2070 N N . PHE A 1 272 ? 5.16000 6.59300 4.94500 1.000 15.95434 272 PHE A N 1
ATOM 2071 C CA . PHE A 1 272 ? 5.38400 6.13000 6.30300 1.000 15.89554 272 PHE A CA 1
ATOM 2072 C C . PHE A 1 272 ? 4.95200 4.68600 6.51500 1.000 13.44001 272 PHE A C 1
ATOM 2073 O O . PHE A 1 272 ? 5.15800 4.14800 7.61000 1.000 17.01676 272 PHE A O 1
ATOM 2081 N N . THR A 1 273 ? 4.36200 4.05000 5.50400 1.000 16.09492 273 THR A N 1
ATOM 2082 C CA . THR A 1 273 ? 4.15800 2.60900 5.56300 1.000 13.29942 273 THR A CA 1
ATOM 2083 C C . THR A 1 273 ? 5.40400 1.86200 5.10000 1.000 18.49048 273 THR A C 1
ATOM 2084 O O . THR A 1 273 ? 5.72800 0.80700 5.65100 1.000 17.82853 273 THR A O 1
ATOM 2088 N N . GLY A 1 274 ? 6.13100 2.41200 4.13400 1.000 18.80918 274 GLY A N 1
ATOM 2089 C CA . GLY A 1 274 ? 7.35500 1.76500 3.69300 1.000 25.13515 274 GLY A CA 1
ATOM 2090 C C . GLY A 1 274 ? 7.05000 0.46600 2.96100 1.000 20.97345 274 GLY A C 1
ATOM 2091 O O . GLY A 1 274 ? 5.96100 0.26200 2.41900 1.000 20.92375 274 GLY A O 1
ATOM 2092 N N . SER A 1 275 ? 8.03500 -0.43200 2.94900 1.000 26.18043 275 SER A N 1
ATOM 2093 C CA . SER A 1 275 ? 9.32100 -0.26300 3.61600 1.000 25.26804 275 SER A CA 1
ATOM 2094 C C . SER A 1 275 ? 10.23600 0.76700 2.96100 1.000 25.39375 275 SER A C 1
ATOM 2095 O O . SER A 1 275 ? 9.90900 1.33800 1.92000 1.000 24.60013 275 SER A O 1
ATOM 2098 N N . ASP A 1 276 ? 11.39900 0.98000 3.58800 1.000 26.20659 276 ASP A N 1
ATOM 2099 C CA . ASP A 1 276 ? 12.40700 1.87100 3.02200 1.000 29.60069 276 ASP A CA 1
ATOM 2100 C C . ASP A 1 276 ? 12.82300 1.41800 1.63000 1.000 29.11265 276 ASP A C 1
ATOM 2101 O O . ASP A 1 276 ? 12.94400 2.23800 0.71200 1.000 24.96037 276 ASP A O 1
ATOM 2106 N N . ILE A 1 277 ? 13.05600 0.11400 1.46000 1.000 28.47203 277 ILE A N 1
ATOM 2107 C CA . ILE A 1 277 ? 13.44600 -0.41900 0.15700 1.000 28.04256 277 ILE A CA 1
ATOM 2108 C C . ILE A 1 277 ? 12.30500 -0.27800 -0.84100 1.000 32.40339 277 ILE A C 1
ATOM 2109 O O . ILE A 1 277 ? 12.51700 0.10100 -2.00100 1.000 30.54881 277 ILE A O 1
ATOM 2114 N N . PHE A 1 278 ? 11.07500 -0.56900 -0.41100 1.000 25.61073 278 PHE A N 1
ATOM 2115 C CA . PHE A 1 278 ? 9.93900 -0.41600 -1.31200 1.000 26.77850 278 PHE A CA 1
ATOM 2116 C C . PHE A 1 278 ? 9.79200 1.02900 -1.77400 1.000 26.92083 278 PHE A C 1
ATOM 2117 O O . PHE A 1 278 ? 9.55400 1.29000 -2.96200 1.000 25.58903 278 PHE A O 1
ATOM 2125 N N . ASN A 1 279 ? 9.92100 1.98200 -0.84800 1.000 22.56684 279 ASN A N 1
ATOM 2126 C CA . ASN A 1 279 ? 9.80600 3.39100 -1.21000 1.000 22.25391 279 ASN A CA 1
ATOM 2127 C C . ASN A 1 279 ? 10.81700 3.76700 -2.28900 1.000 24.52221 279 ASN A C 1
ATOM 2128 O O . ASN A 1 279 ? 10.46900 4.40600 -3.28800 1.000 22.19852 279 ASN A O 1
ATOM 2133 N N . LYS A 1 280 ? 12.05700 3.35300 -2.09400 1.000 26.82133 280 LYS A N 1
ATOM 2134 C CA . LYS A 1 280 ? 13.11800 3.61300 -3.05900 1.000 28.19997 280 LYS A CA 1
ATOM 2135 C C . LYS A 1 280 ? 12.73900 3.02400 -4.42900 1.000 27.71709 280 LYS A C 1
ATOM 2136 O O . LYS A 1 280 ? 12.81400 3.70000 -5.44700 1.000 26.11938 280 LYS A O 1
ATOM 2138 N N . ASN A 1 281 ? 12.32900 1.76200 -4.44000 1.000 25.42508 281 ASN A N 1
ATOM 2139 C CA . ASN A 1 281 ? 11.92200 1.10200 -5.67600 1.000 26.35063 281 ASN A CA 1
ATOM 2140 C C . ASN A 1 281 ? 10.77100 1.84500 -6.34200 1.000 30.42499 281 ASN A C 1
ATOM 2141 O O . ASN A 1 281 ? 10.79200 2.09100 -7.55400 1.000 28.23819 281 ASN A O 1
ATOM 2146 N N . MET A 1 282 ? 9.74800 2.21000 -5.56400 1.000 27.63447 282 MET A N 1
ATOM 2147 C CA . MET A 1 282 ? 8.59500 2.89200 -6.13900 1.000 24.54049 282 MET A CA 1
ATOM 2148 C C . MET A 1 282 ? 8.97700 4.25900 -6.68800 1.000 26.17941 282 MET A C 1
ATOM 2149 O O . MET A 1 282 ? 8.45900 4.68900 -7.72500 1.000 29.11286 282 MET A O 1
ATOM 2154 N N . ARG A 1 283 ? 9.86900 4.95100 -6.01400 1.000 21.68900 283 ARG A N 1
ATOM 2155 C CA . ARG A 1 283 ? 10.28000 6.27600 -6.52000 1.000 23.26893 283 ARG A CA 1
ATOM 2156 C C . ARG A 1 283 ? 11.10300 6.08600 -7.79800 1.000 27.63235 283 ARG A C 1
ATOM 2157 O O . ARG A 1 283 ? 10.92000 6.87100 -8.74100 1.000 26.86004 283 ARG A O 1
ATOM 2165 N N . ALA A 1 284 ? 11.98800 5.09900 -7.78000 1.000 29.44437 284 ALA A N 1
ATOM 2166 C CA . ALA A 1 284 ? 12.74300 4.78100 -8.98600 1.000 29.10812 284 ALA A CA 1
ATOM 2167 C C . ALA A 1 284 ? 11.80700 4.55100 -10.16500 1.000 33.90162 284 ALA A C 1
ATOM 2168 O O . ALA A 1 284 ? 11.94800 5.18300 -11.21800 1.000 34.53413 284 ALA A O 1
ATOM 2170 N N . HIS A 1 285 ? 10.83500 3.64900 -10.00300 1.000 26.04949 285 HIS A N 1
ATOM 2171 C CA . HIS A 1 285 ? 9.89900 3.38800 -11.09100 1.000 28.97693 285 HIS A CA 1
ATOM 2172 C C . HIS A 1 285 ? 9.15000 4.65400 -11.48000 1.000 32.19900 285 HIS A C 1
ATOM 2173 O O . HIS A 1 285 ? 8.92500 4.91200 -12.66600 1.000 32.52163 285 HIS A O 1
ATOM 2180 N N . ALA A 1 286 ? 8.76000 5.45800 -10.49000 1.000 28.46797 286 ALA A N 1
ATOM 2181 C CA . ALA A 1 286 ? 8.00300 6.67000 -10.77000 1.000 24.99895 286 ALA A CA 1
ATOM 2182 C C . ALA A 1 286 ? 8.76400 7.58000 -11.72700 1.000 29.34972 286 ALA A C 1
ATOM 2183 O O . ALA A 1 286 ? 8.20300 8.06500 -12.71500 1.000 24.85398 286 ALA A O 1
ATOM 2185 N N . LEU A 1 287 ? 10.04200 7.80000 -11.44500 1.000 27.87585 287 LEU A N 1
ATOM 2186 C CA . LEU A 1 287 ? 10.88300 8.62200 -12.35100 1.000 33.34321 287 LEU A CA 1
ATOM 2187 C C . LEU A 1 287 ? 10.91000 8.01900 -13.76500 1.000 30.79869 287 LEU A C 1
ATOM 2188 O O . LEU A 1 287 ? 10.77700 8.78800 -14.72500 1.000 32.48866 287 LEU A O 1
ATOM 2193 N N . GLU A 1 288 ? 11.03100 6.69600 -13.87800 1.000 33.35274 288 GLU A N 1
ATOM 2194 C CA . GLU A 1 288 ? 11.01000 6.05200 -15.18900 1.000 35.42716 288 GLU A CA 1
ATOM 2195 C C . GLU A 1 288 ? 9.77500 6.45200 -15.98600 1.000 32.77630 288 GLU A C 1
ATOM 2196 O O . GLU A 1 288 ? 9.83300 6.60100 -17.21400 1.000 32.64781 288 GLU A O 1
ATOM 2202 N N . LYS A 1 289 ? 8.64800 6.63300 -15.30500 1.000 25.06427 289 LYS A N 1
ATOM 2203 C CA . LYS A 1 289 ? 7.39600 6.98900 -15.95300 1.000 22.71923 289 LYS A CA 1
ATOM 2204 C C . LYS A 1 289 ? 7.16400 8.49500 -15.99600 1.000 25.88453 289 LYS A C 1
ATOM 2205 O O . LYS A 1 289 ? 6.08300 8.93700 -16.40400 1.000 28.38430 289 LYS A O 1
ATOM 2211 N N . GLY A 1 290 ? 8.15300 9.29100 -15.60000 1.000 23.24939 290 GLY A N 1
ATOM 2212 C CA . GLY A 1 290 ? 8.03100 10.73200 -15.69200 1.000 24.22928 290 GLY A CA 1
ATOM 2213 C C . GLY A 1 290 ? 7.32900 11.38700 -14.52900 1.000 23.59247 290 GLY A C 1
ATOM 2214 O O . GLY A 1 290 ? 6.68300 12.42600 -14.71500 1.000 20.82552 290 GLY A O 1
ATOM 2215 N N . PHE A 1 291 ? 7.42600 10.80800 -13.33300 1.000 26.54704 291 PHE A N 1
ATOM 2216 C CA . PHE A 1 291 ? 6.81600 11.36400 -12.13400 1.000 24.26779 291 PHE A CA 1
ATOM 2217 C C . PHE A 1 291 ? 7.86300 11.45200 -11.03400 1.000 22.50423 291 PHE A C 1
ATOM 2218 O O . PHE A 1 291 ? 8.81100 10.66100 -10.98700 1.000 21.82503 291 PHE A O 1
ATOM 2226 N N . THR A 1 292 ? 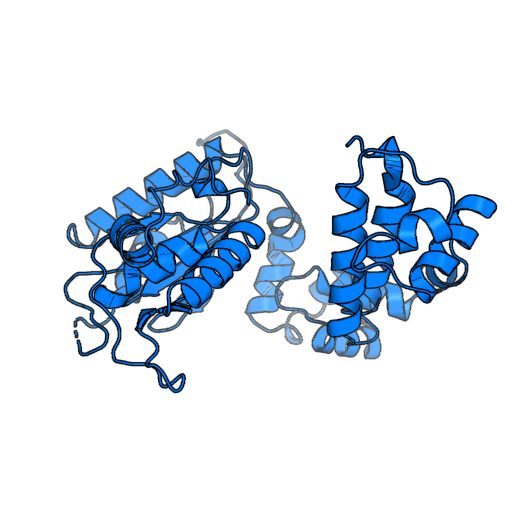7.68000 12.41800 -10.13500 1.000 21.01262 292 THR A N 1
ATOM 2227 C CA . THR A 1 292 ? 8.49600 12.51600 -8.93000 1.000 22.77247 292 THR A CA 1
ATOM 2228 C C . THR A 1 292 ? 7.57500 12.39000 -7.72300 1.000 20.83795 292 THR A C 1
ATOM 2229 O O . THR A 1 292 ? 6.64200 13.18300 -7.57000 1.000 22.22590 292 THR A O 1
ATOM 2233 N N . ILE A 1 293 ? 7.81500 11.37300 -6.89700 1.000 21.46614 293 ILE A N 1
ATOM 2234 C CA . ILE A 1 293 ? 7.06700 11.14600 -5.66200 1.000 22.32584 293 ILE A CA 1
ATOM 2235 C C . ILE A 1 293 ? 7.97000 11.47900 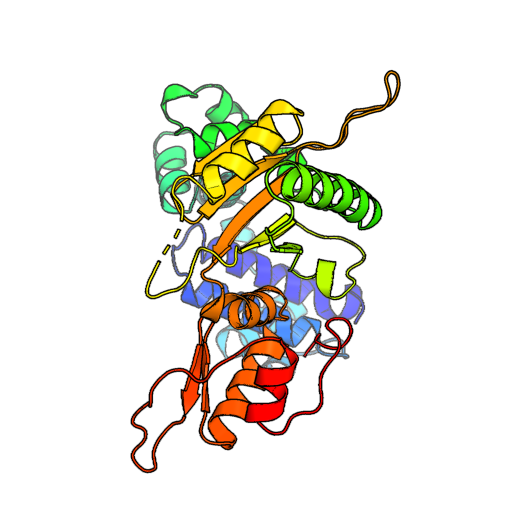-4.48500 1.000 23.24500 293 ILE A C 1
ATOM 2236 O O . ILE A 1 293 ? 9.08800 10.95600 -4.38800 1.000 25.75769 293 ILE A O 1
ATOM 2241 N N . ASN A 1 294 ? 7.48600 12.32500 -3.58500 1.000 20.51303 294 ASN A N 1
ATOM 2242 C CA . ASN A 1 294 ? 8.08700 12.44800 -2.26300 1.000 21.04976 294 ASN A CA 1
ATOM 2243 C C . ASN A 1 294 ? 7.01200 12.14600 -1.21500 1.000 24.49775 294 ASN A C 1
ATOM 2244 O O . ASN A 1 294 ? 5.92500 11.65700 -1.53700 1.000 18.85954 294 ASN A O 1
ATOM 2249 N N . GLU A 1 295 ? 7.29900 12.45400 0.04000 1.000 21.89026 295 GLU A N 1
ATOM 2250 C CA . GLU A 1 295 ? 6.36700 12.14400 1.15000 1.000 20.83721 295 GLU A CA 1
ATOM 2251 C C . GLU A 1 295 ? 5.06000 12.90700 1.00300 1.000 19.48188 295 GLU A C 1
ATOM 2252 O O . GLU A 1 295 ? 4.09200 12.49500 1.60500 1.000 18.70813 295 GLU A O 1
ATOM 2258 N N . TYR A 1 296 ? 5.08200 14.01000 0.26400 1.000 16.02973 296 TYR A N 1
ATOM 2259 C CA . TYR A 1 296 ? 3.94700 14.91900 0.21600 1.000 16.86612 296 TYR A CA 1
ATOM 2260 C C . TYR A 1 296 ? 3.10600 14.77400 -1.03800 1.000 17.18993 296 TYR A C 1
ATOM 2261 O O . TYR A 1 296 ? 1.87600 14.83500 -0.96100 1.000 17.51423 296 TYR A O 1
ATOM 2270 N N . THR A 1 297 ? 3.74700 14.61300 -2.19200 1.000 16.56496 297 THR A N 1
ATOM 2271 C CA . THR A 1 297 ? 3.07400 14.80100 -3.46900 1.000 17.44898 297 THR A CA 1
ATOM 2272 C C . THR A 1 297 ? 3.64000 13.83600 -4.49800 1.000 16.12097 297 THR A C 1
ATOM 2273 O O . THR A 1 297 ? 4.73100 13.28600 -4.33500 1.000 17.50892 297 THR A O 1
ATOM 2277 N N . ILE A 1 298 ? 2.88300 13.64600 -5.57100 1.000 17.89582 298 ILE A N 1
ATOM 2278 C CA . ILE A 1 298 ? 3.40500 13.11300 -6.82500 1.000 18.01722 298 ILE A CA 1
ATOM 2279 C C . ILE A 1 298 ? 3.18600 14.17900 -7.88800 1.000 16.23560 298 ILE A C 1
ATOM 2280 O O . ILE A 1 298 ? 2.06700 14.67900 -8.04800 1.000 21.11803 298 ILE A O 1
ATOM 2285 N N . ARG A 1 299 ? 4.25600 14.53600 -8.60100 1.000 18.50360 299 ARG A N 1
ATOM 2286 C CA . ARG A 1 299 ? 4.19400 15.57100 -9.61800 1.000 20.52138 299 ARG A CA 1
ATOM 2287 C C . ARG A 1 299 ? 4.69100 15.03200 -10.95800 1.000 21.55238 299 ARG A C 1
ATOM 2288 O O . ARG A 1 299 ? 5.60900 14.20500 -10.99700 1.000 20.86784 299 ARG A O 1
ATOM 2296 N N . PRO A 1 300 ? 4.10800 15.48500 -12.07000 1.000 20.29627 300 PRO A N 1
ATOM 2297 C CA . PRO A 1 300 ? 4.64300 15.10400 -13.38000 1.000 20.28709 300 PRO A CA 1
ATOM 2298 C C . PRO A 1 300 ? 5.92000 15.86900 -13.66500 1.000 24.90006 300 PRO A C 1
ATOM 2299 O O . PRO A 1 300 ? 6.11000 17.00100 -13.20900 1.000 24.26721 300 PRO A O 1
ATOM 2303 N N . LEU A 1 301 ? 6.81400 15.22600 -14.40600 1.000 22.86556 301 LEU A N 1
ATOM 2304 C CA . LEU A 1 301 ? 8.04300 15.85600 -14.85800 1.000 26.14703 301 LEU A CA 1
ATOM 2305 C C . LEU A 1 301 ? 7.97000 16.05600 -16.36500 1.000 29.74837 301 LEU A C 1
ATOM 2306 O O . LEU A 1 301 ? 7.66100 15.11500 -17.10700 1.000 28.09400 301 LEU A O 1
ATOM 2311 N N . GLY A 1 302 ? 8.22300 17.28700 -16.80100 1.000 24.13997 302 GLY A N 1
ATOM 2312 C CA . GLY A 1 302 ? 8.18200 17.62800 -18.20300 1.000 24.03032 302 GLY A CA 1
ATOM 2313 C C . GLY A 1 302 ? 9.39500 17.09300 -18.93600 1.000 23.72403 302 GLY A C 1
ATOM 2314 O O . GLY A 1 302 ? 10.31900 16.51400 -18.36400 1.000 22.08099 302 GLY A O 1
ATOM 2315 N N . VAL A 1 303 ? 9.38800 17.30200 -20.25400 1.000 29.61063 303 VAL A N 1
ATOM 2316 C CA . VAL A 1 303 ? 10.43100 16.70600 -21.07700 1.000 31.04990 303 VAL A CA 1
ATOM 2317 C C . VAL A 1 303 ? 11.81000 17.26500 -20.73600 1.000 33.30506 303 VAL A C 1
ATOM 2318 O O . VAL A 1 303 ? 12.81900 16.59500 -20.97500 1.000 29.58994 303 VAL A O 1
ATOM 2322 N N . THR A 1 304 ? 11.88100 18.46400 -20.15200 1.000 36.07972 304 THR A N 1
ATOM 2323 C CA . THR A 1 304 ? 13.14500 19.04700 -19.71200 1.000 36.41504 304 THR A CA 1
ATOM 2324 C C . THR A 1 304 ? 13.41600 18.82200 -18.22700 1.000 36.04272 304 THR A C 1
ATOM 2325 O O . THR A 1 304 ? 14.40100 19.35200 -17.70000 1.000 34.56514 304 THR A O 1
ATOM 2329 N N . GLY A 1 305 ? 12.57700 18.04700 -17.54300 1.000 31.67244 305 GLY A N 1
ATOM 2330 C CA . GLY A 1 305 ? 12.79000 17.74000 -16.14300 1.000 27.50103 305 GLY A CA 1
ATOM 2331 C C . GLY A 1 305 ? 12.14300 18.69900 -15.17000 1.000 24.70567 305 GLY A C 1
ATOM 2332 O O . GLY A 1 305 ? 12.39200 18.59300 -13.96100 1.000 26.63975 305 GLY A O 1
ATOM 2333 N N . VAL A 1 306 ? 11.32600 19.62700 -15.65300 1.000 24.26765 306 VAL A N 1
ATOM 2334 C CA . VAL A 1 306 ? 10.68300 20.61100 -14.79000 1.000 25.65958 306 VAL A CA 1
ATOM 2335 C C . VAL A 1 306 ? 9.44900 19.97900 -14.16100 1.000 26.12227 306 VAL A C 1
ATOM 2336 O O . VAL A 1 306 ? 8.58100 19.44400 -14.86400 1.000 21.42336 306 VAL A O 1
ATOM 2340 N N . ALA A 1 307 ? 9.37300 20.03400 -12.83300 1.000 24.03949 307 ALA A N 1
ATOM 2341 C CA . ALA A 1 307 ? 8.25300 19.43400 -12.12100 1.000 23.74637 307 ALA A CA 1
ATOM 2342 C C . ALA A 1 307 ? 7.00000 20.28000 -12.29000 1.000 22.76888 307 ALA A C 1
ATOM 2343 O O . ALA A 1 307 ? 7.03600 21.50400 -12.12800 1.000 24.59888 307 ALA A O 1
ATOM 2345 N N . GLY A 1 308 ? 5.88700 19.62400 -12.61400 1.000 19.40066 308 GLY A N 1
ATOM 2346 C CA . GLY A 1 308 ? 4.60100 20.28100 -12.69200 1.000 21.46416 308 GLY A CA 1
ATOM 2347 C C . GLY A 1 308 ? 3.91200 20.32700 -11.33900 1.000 25.33989 308 GLY A C 1
ATOM 2348 O O . GLY A 1 308 ? 4.49500 20.02100 -10.29700 1.000 25.51035 308 GLY A O 1
ATOM 2349 N N . GLU A 1 309 ? 2.64100 20.71100 -11.36700 1.000 23.99872 309 GLU A N 1
ATOM 2350 C CA . GLU A 1 309 ? 1.88800 20.86100 -10.13200 1.000 27.51593 309 GLU A CA 1
ATOM 2351 C C . GLU A 1 309 ? 1.52300 19.49300 -9.55600 1.000 27.29158 309 GLU A C 1
ATOM 2352 O O . GLU A 1 309 ? 1.33400 18.52600 -10.29700 1.000 26.76327 309 GLU A O 1
ATOM 2358 N N . PRO A 1 310 ? 1.43300 19.38000 -8.23200 1.000 25.57791 310 PRO A N 1
ATOM 2359 C CA . PRO A 1 310 ? 1.00200 18.11300 -7.63000 1.000 22.05216 310 PRO A CA 1
ATOM 2360 C C . PRO A 1 310 ? -0.29100 17.60500 -8.25500 1.000 21.53099 310 PRO A C 1
ATOM 2361 O O . PRO A 1 310 ? -1.19300 18.38100 -8.59000 1.000 23.73582 310 PRO A O 1
ATOM 2365 N N . LEU A 1 311 ? -0.37300 16.30500 -8.40600 1.000 18.87255 311 LEU A N 1
ATOM 2366 C CA . LEU A 1 311 ? -1.54100 15.65100 -8.97400 1.000 21.14140 311 LEU A CA 1
ATOM 2367 C C . LEU A 1 311 ? -2.51600 15.26300 -7.86700 1.000 24.98147 311 LEU A C 1
ATOM 2368 O O . LEU A 1 311 ? -2.09800 14.97200 -6.73900 1.000 22.23909 311 LEU A O 1
ATOM 2373 N N . PRO A 1 312 ? -3.81700 15.26700 -8.14900 1.000 25.79407 312 PRO A N 1
ATOM 2374 C CA . PRO A 1 312 ? -4.78600 14.90000 -7.10600 1.000 24.89950 312 PRO A CA 1
ATOM 2375 C C . PRO A 1 312 ? -4.59100 13.45600 -6.66900 1.000 25.67855 312 PRO A C 1
ATOM 2376 O O . PRO A 1 312 ? -4.42400 12.55300 -7.48800 1.000 19.95202 312 PRO A O 1
ATOM 2380 N N . VAL A 1 313 ? -4.59700 13.24100 -5.35800 1.000 21.85334 313 VAL A N 1
ATOM 2381 C CA . VAL A 1 313 ? -4.43800 11.91000 -4.78700 1.000 22.46788 313 VAL A CA 1
ATOM 2382 C C . VAL A 1 313 ? -5.51200 11.73000 -3.72100 1.000 23.08339 313 VAL A C 1
ATOM 2383 O O . VAL A 1 313 ? -5.54800 12.48200 -2.74100 1.000 19.96367 313 VAL A O 1
ATOM 2387 N N . ASP A 1 314 ? -6.37600 10.73100 -3.90400 1.000 23.65246 314 ASP A N 1
ATOM 2388 C CA . ASP A 1 314 ? -7.46700 10.47200 -2.97400 1.000 25.20339 314 ASP A CA 1
ATOM 2389 C C . ASP A 1 314 ? -7.39200 9.07600 -2.37400 1.000 24.86257 314 ASP A C 1
ATOM 2390 O O . ASP A 1 314 ? -8.33300 8.64900 -1.69300 1.000 24.20850 314 ASP A O 1
ATOM 2395 N N . SER A 1 315 ? -6.28800 8.37000 -2.58900 1.000 18.28072 315 SER A N 1
ATOM 2396 C CA . SER A 1 315 ? -6.09500 7.01000 -2.11800 1.000 21.09766 315 SER A CA 1
ATOM 2397 C C . SER A 1 315 ? -4.67200 6.60800 -2.46700 1.000 23.77322 315 SER A C 1
ATOM 2398 O O . SER A 1 315 ? -4.04800 7.19200 -3.36300 1.000 21.46663 315 SER A O 1
ATOM 2401 N N . GLU A 1 316 ? -4.15900 5.61700 -1.73600 1.000 20.48280 316 GLU A N 1
ATOM 2402 C CA . GLU A 1 316 ? -2.86500 5.04400 -2.08200 1.000 21.04268 316 GLU A CA 1
ATOM 2403 C C . GLU A 1 316 ? -2.86400 4.53100 -3.51300 1.000 25.82825 316 GLU A C 1
ATOM 2404 O O . GLU A 1 316 ? -1.87200 4.67500 -4.23900 1.000 21.37887 316 GLU A O 1
ATOM 2410 N N . LYS A 1 317 ? -3.97200 3.92600 -3.93400 1.000 23.02323 317 LYS A N 1
ATOM 2411 C CA . LYS A 1 317 ? -4.01100 3.32100 -5.25700 1.000 27.00555 317 LYS A CA 1
ATOM 2412 C C . LYS A 1 317 ? -3.92400 4.36900 -6.35900 1.000 25.00661 317 LYS A C 1
ATOM 2413 O O . LYS A 1 317 ? -3.38900 4.08000 -7.43500 1.000 26.31688 317 LYS A O 1
ATOM 2419 N N . ASP A 1 318 ? -4.43300 5.58200 -6.11900 1.000 21.09836 318 ASP A N 1
ATOM 2420 C CA . ASP A 1 318 ? -4.22200 6.66600 -7.07600 1.000 23.30533 318 ASP A CA 1
ATOM 2421 C C . ASP A 1 318 ? -2.74400 6.78200 -7.43500 1.000 27.50250 318 ASP A C 1
ATOM 2422 O O . ASP A 1 318 ? -2.38000 6.89400 -8.61300 1.000 24.08698 318 ASP A O 1
ATOM 2427 N N . ILE A 1 319 ? -1.87200 6.75100 -6.42400 1.000 20.75775 319 ILE A N 1
ATOM 2428 C CA . ILE A 1 319 ? -0.44200 6.90400 -6.68100 1.000 22.62017 319 ILE A CA 1
ATOM 2429 C C . ILE A 1 319 ? 0.06400 5.76200 -7.55000 1.000 22.92394 319 ILE A C 1
ATOM 2430 O O . ILE A 1 319 ? 0.80100 5.98200 -8.51900 1.000 22.53639 319 ILE A O 1
ATOM 2435 N N . PHE A 1 320 ? -0.34300 4.52800 -7.23600 1.000 23.25600 320 PHE A N 1
ATOM 2436 C CA . PHE A 1 320 ? 0.02600 3.39100 -8.07600 1.000 26.86166 320 PHE A CA 1
ATOM 2437 C C . PHE A 1 320 ? -0.49700 3.56500 -9.49800 1.000 25.48687 320 PHE A C 1
ATOM 2438 O O . PHE A 1 320 ? 0.20600 3.25700 -10.46800 1.000 27.68853 320 PHE A O 1
ATOM 2446 N N . ASP A 1 321 ? -1.73600 4.04500 -9.64100 1.000 24.89872 321 ASP A N 1
ATOM 2447 C CA . ASP A 1 321 ? -2.32800 4.18400 -10.97100 1.000 26.70878 321 ASP A CA 1
ATOM 2448 C C . ASP A 1 321 ? -1.55900 5.19200 -11.81900 1.000 30.72949 321 ASP A C 1
ATOM 2449 O O . ASP A 1 321 ? -1.38400 4.99300 -13.02900 1.000 30.38874 321 ASP A O 1
ATOM 2454 N N . TYR A 1 322 ? -1.10100 6.28700 -11.20600 1.000 27.60927 322 TYR A N 1
ATOM 2455 C CA . TYR A 1 322 ? -0.34400 7.29200 -11.94700 1.000 25.35907 322 TYR A CA 1
ATOM 2456 C C . TYR A 1 322 ? 0.89300 6.68800 -12.60300 1.000 26.36047 322 TYR A C 1
ATOM 2457 O O . TYR A 1 322 ? 1.22000 7.01900 -13.75100 1.000 23.80283 322 TYR A O 1
ATOM 2466 N N . ILE A 1 323 ? 1.61000 5.82200 -11.88700 1.000 26.40850 323 ILE A N 1
ATOM 2467 C CA . ILE A 1 323 ? 2.86600 5.27100 -12.38000 1.000 25.42205 323 ILE A CA 1
ATOM 2468 C C . ILE A 1 323 ? 2.66800 3.92000 -13.05500 1.000 28.52495 323 ILE A C 1
ATOM 2469 O O . ILE A 1 323 ? 3.64700 3.22200 -13.33500 1.000 33.17279 323 ILE A O 1
ATOM 2474 N N . GLN A 1 324 ? 1.41900 3.53300 -13.31700 1.000 29.16546 324 GLN A N 1
ATOM 2475 C CA . GLN A 1 324 ? 1.11500 2.28000 -14.00400 1.000 33.04825 324 GLN A CA 1
ATOM 2476 C C . GLN A 1 324 ? 1.67600 1.07900 -13.24800 1.000 31.65698 324 GLN A C 1
ATOM 2477 O O . GLN A 1 324 ? 2.26100 0.16600 -13.83400 1.000 36.54846 324 GLN A O 1
ATOM 2483 N N . TRP A 1 325 ? 1.41100 1.04700 -11.95000 1.000 28.98472 325 TRP A N 1
ATOM 2484 C CA . TRP A 1 325 ? 1.80600 -0.06700 -11.10400 1.000 31.67770 325 TRP A CA 1
ATOM 2485 C C . TRP A 1 325 ? 0.51400 -0.58500 -10.47500 1.000 35.16413 325 TRP A C 1
ATOM 2486 O O . TRP A 1 325 ? -0.31800 0.20100 -10.06800 1.000 35.05163 325 TRP A O 1
ATOM 2497 N N . LYS A 1 326 ? 0.31400 -1.89600 -10.44400 1.000 39.30412 326 LYS A N 1
ATOM 2498 C CA . LYS A 1 326 ? -0.87800 -2.45700 -9.82400 1.000 37.90022 326 LYS A CA 1
ATOM 2499 C C . LYS A 1 326 ? -0.73700 -2.38800 -8.31200 1.000 30.58196 326 LYS A C 1
ATOM 2500 O O . LYS A 1 326 ? 0.36100 -2.54000 -7.76900 1.000 32.52083 326 LYS A O 1
ATOM 2506 N N . TYR A 1 327 ? -1.85600 -2.13800 -7.63900 1.000 37.16535 327 TYR A N 1
ATOM 2507 C CA . TYR A 1 327 ? -1.82300 -1.81800 -6.21900 1.000 32.83527 327 TYR A CA 1
ATOM 2508 C C . TYR A 1 327 ? -1.12100 -2.91400 -5.42800 1.000 33.17117 327 TYR A C 1
ATOM 2509 O O . TYR A 1 327 ? -1.38600 -4.10400 -5.61600 1.000 38.32961 327 TYR A O 1
ATOM 2518 N N . ARG A 1 328 ? -0.22600 -2.50700 -4.53600 1.000 32.53102 328 ARG A N 1
ATOM 2519 C CA . ARG A 1 328 ? 0.51100 -3.42800 -3.68100 1.000 30.79466 328 ARG A CA 1
ATOM 2520 C C . ARG A 1 328 ? -0.03500 -3.33500 -2.26400 1.000 32.90516 328 ARG A C 1
ATOM 2521 O O . ARG A 1 328 ? 0.02600 -2.26800 -1.64300 1.000 28.91026 328 ARG A O 1
ATOM 2529 N N . GLU A 1 329 ? -0.56200 -4.44600 -1.76000 1.000 32.82681 329 GLU A N 1
ATOM 2530 C CA . GLU A 1 329 ? -0.99200 -4.49700 -0.37100 1.000 30.45225 329 GLU A CA 1
ATOM 2531 C C . GLU A 1 329 ? 0.17700 -4.14700 0.54500 1.000 28.40418 329 GLU A C 1
ATOM 2532 O O . GLU A 1 329 ? 1.30500 -4.59300 0.30800 1.000 28.44316 329 GLU A O 1
ATOM 2538 N N . PRO A 1 330 ? -0.04700 -3.35400 1.59800 1.000 27.39684 330 PRO A N 1
ATOM 2539 C CA . PRO A 1 330 ? 1.05500 -3.08000 2.54200 1.000 26.41938 330 PRO A CA 1
ATOM 2540 C C . PRO A 1 330 ? 1.82900 -4.33100 2.92900 1.000 24.07198 330 PRO A C 1
ATOM 2541 O O . PRO A 1 330 ? 3.06100 -4.30100 3.05000 1.000 28.66425 330 PRO A O 1
ATOM 2545 N N . LYS A 1 331 ? 1.12300 -5.44800 3.10500 1.000 26.75135 331 LYS A N 1
ATOM 2546 C CA . LYS A 1 331 ? 1.77500 -6.70600 3.44500 1.000 28.81530 331 LYS A CA 1
ATOM 2547 C C . LYS A 1 331 ? 2.83000 -7.09600 2.41200 1.000 32.08638 331 LYS A C 1
ATOM 2548 O O . LYS A 1 331 ? 3.80000 -7.78500 2.74500 1.000 29.54306 331 LYS A O 1
ATOM 2554 N N . ASP A 1 332 ? 2.67900 -6.64900 1.16700 1.000 31.32509 332 ASP A N 1
ATOM 2555 C CA . ASP A 1 332 ? 3.59900 -7.00900 0.09400 1.000 31.29086 332 ASP A CA 1
ATOM 2556 C C . ASP A 1 332 ? 4.53100 -5.86100 -0.28300 1.000 35.73203 332 ASP A C 1
ATOM 2557 O O . ASP A 1 332 ? 4.96100 -5.75700 -1.43500 1.000 31.12854 332 ASP A O 1
ATOM 2562 N N . ARG A 1 333 ? 4.85800 -4.99600 0.67500 1.000 30.24213 333 ARG A N 1
ATOM 2563 C CA . ARG A 1 333 ? 5.75100 -3.86400 0.44800 1.000 27.62142 333 ARG A CA 1
ATOM 2564 C C . ARG A 1 333 ? 7.07500 -4.03300 1.19000 1.000 30.33299 333 ARG A C 1
ATOM 2565 O O . ARG A 1 333 ? 7.65100 -3.07200 1.69800 1.000 26.05725 333 ARG A O 1
ATOM 2573 N N . SER A 1 334 ? 7.57400 -5.26800 1.26800 1.000 31.65238 334 SER A N 1
ATOM 2574 C CA . SER A 1 334 ? 8.89100 -5.47200 1.85800 1.000 35.97786 334 SER A CA 1
ATOM 2575 C C . SER A 1 334 ? 9.97900 -4.91400 0.95200 1.000 32.76735 334 SER A C 1
ATOM 2576 O O . SER A 1 334 ? 10.99200 -4.39200 1.43400 1.000 34.72159 334 SER A O 1
ATOM 2579 N N . GLU A 1 335 ? 9.78700 -5.01000 -0.35700 1.000 32.00536 335 GLU A N 1
ATOM 2580 C CA . GLU A 1 335 ? 10.62700 -4.28400 -1.30100 1.000 30.59870 335 GLU A CA 1
ATOM 2581 C C . GLU A 1 335 ? 9.79100 -3.90700 -2.51700 1.000 33.99161 335 GLU A C 1
ATOM 2582 O O . GLU A 1 335 ? 10.17400 -3.05200 -3.32100 1.000 35.43498 335 GLU A O 1
#

Sequence (327 aa):
PQETLNGGITDMLTELANFEKKNVSQAIHKYNAYRKAASVIAKYPHKIKSGAEAKKLPGVGTKIAEKIDEFLATGKLRKLEKIRQDDTSSSINFLTRVSGIGPSAARKFVDEGIKTLEDLRKNEDKLNHHQRIGLKYFGDFEKRIPREEMLQMQDIVLNEVKKVDSEYIATVCGSFRRGAESSGDMDVLLTHPSFTSESQPKLLHQVVEQLQKVHFITDTLSKGETKFMGVCQLPSKNDEKEYPHRRIDIRLIPKDQYYCGVLYFTGSDIFNKNMRAHALEKGFTINEYTIRPLGVTGVAGEPLPVDSEKDIFDYIQWKYREPKDRSE

Secondary structure (DSSP, 8-state):
--HHHHHHHHHHHHHHHHHIIIII--HHHHHHHHHHHHHHHT--S----HHHHHTSTT--HHHHHHHHHHHHHSS-HHHHHHHH-HHHHHHHHHTTSTT--HHHHHHHHHTT--SHHHHHTTGGGS-HHHHHHHHTHHHHHS-EEHHHHHHHHHHHHHHHHHH-TT-EEEE-HHHHTT-SEESSEEEEEE-TT--TT--TTHHHHHHHHHHHTT-EEEEEEE-SSEEEEEE-PPPPTTSPPPPPEEEEEEE--GGGHHHHHHHHH--HHHHHHHHHHHHHTTEEE-SS-EEEB-TTS-B-PPPP-SSHHHHHHHTT-----GGG---

Nearest PDB structures (foldseek):
  4r63-assembly1_A  TM=1.002E+00  e=4.436E-61  Homo sapiens
  5tzv-assembly1_A  TM=1.000E+00  e=6.908E-61  Homo sapiens
  6e3r-assembly1_A  TM=1.001E+00  e=1.090E-57  Homo sapiens
  5u2s-assembly1_A  TM=9.939E-01  e=2.795E-57  Homo sapiens
  4z6d-assembly1_A  TM=9.582E-01  e=2.731E-58  Homo sapiens

B-factor: mean 20.76, std 9.48, range [2.82, 58.72]

Foldseek 3Di:
DDCVQAVLLLVQLQLVLLLCCQPVVNNVSSVLSVVLSVQVVPDPGRDDALVVSCVTPSRHDVSRVQVRVCNVPVDGPVSVVLCPVQLSVQRSVLCLQFVQGSVNSNVCVVVPQRDLVSCVVVVVSGDPSSVVSSVQSPLLADKAFLVVVVVVVVLLVVLLCVLPVQKDKDWAEVSQLPDRIGSATEIEIEGQQFAPPGDPCSVVSSVVSCVVVQQFPFWNDDDRFKTWGWGFDDDPPPDDGRRIGIYMYGYAHQQFRQLQRVVRNADPVLVVVLQVLQVVQQWHRDSGFIFGADPVRDTDDGDGDNHNVVSCVSSVHGDDRSNRRPD

Organism: Homo sapiens (NCBI:txid9606)

GO terms:
  GO:0008017 microtubule binding (F, IDA)
  GO:0005737 cytoplasm (C, IDA)
  GO:0005874 microtubule (C, IDA)
  GO:0005876 spindle microtubule (C, IDA)
  GO:0032991 protein-containing complex (C, IDA)
  GO:0051575 5'-deoxyribose-5-phosphate lyase activity (F, IDA)
  GO:0005634 nucleus (C, IDA)
  GO:0003887 DNA-directed DNA polymerase activity (F, IDA)
  GO:0016829 lyase activity (F, IDA)
  GO:0006284 base-excision repair (P, IDA)
  GO:0140078 class I DNA-(apurinic or apyrimidinic site) endonuclease activity (F, IDA)
  GO:0051575 5'-deoxyribose-5-phosphate lyase activity (F, EXP)
  GO:0006284 base-excision repair (P, IMP)
  GO:0006974 DNA damage response (P, IMP)
  GO:0005515 protein binding (F, IPI)
  GO:0019899 enzyme binding (F, IPI)
  GO:0003887 DNA-directed DNA polymerase activity (F, TAS)
  GO:0006261 DNA-templated DNA replication (P, TAS)
  GO:0006281 DNA repair (P, TAS)
  GO:0003906 DNA-(apurinic or apyrimidinic site) endonuclease activity (F, TAS)

Solvent-accessible surface area: 17461 Å² total; per-residue (Å²): 99,75,82,93,49,12,16,35,4,21,93,6,0,61,49,17,0,50,17,29,74,14,21,70,102,26,77,150,120,31,59,50,26,116,122,0,10,53,34,0,53,130,39,87,102,130,4,178,40,0,74,35,0,97,168,28,98,32,8,31,91,153,17,9,113,29,0,68,55,45,69,89,80,53,106,7,193,149,5,68,137,46,111,110,53,81,71,15,37,12,6,33,53,0,27,126,1,39,33,5,29,34,86,26,0,112,54,11,9,106,88,47,9,66,67,35,93,43,0,136,75,38,107,124,110,4,83,110,49,12,96,8,1,28,140,13,25,41,32,40,86,112,136,1,58,56,104,23,1,71,59,1,38,96,38,0,72,83,13,4,140,122,43,46,80,105,16,56,20,31,3,2,21,37,9,62,62,33,29,137,36,4,40,66,1,20,1,0,0,0,14,61,45,43,50,72,104,94,72,118,111,13,2,54,72,1,0,72,29,0,72,140,57,147,4,8,55,30,35,18,51,89,40,160,71,81,0,47,0,0,0,31,8,100,50,68,124,104,64,189,115,64,24,24,9,36,0,16,1,42,14,18,19,62,61,34,0,45,2,1,3,6,82,36,1,5,15,127,79,0,12,61,64,3,57,51,46,0,93,134,89,26,35,27,13,52,47,110,21,0,74,46,51,41,165,117,51,108,39,30,143,70,43,98,11,106,40,11,101,42,0,0,75,61,0,126,58,194,74,66,85,16,141,69,0,76,122

Radius of gyration: 22.73 Å; Cα contacts (8 Å, |Δi|>4): 512; chains: 1; bounding box: 58×44×61 Å

InterPro domains:
  IPR002008 DNA polymerase family X, beta-like [PR00870] (64-81)
  IPR002008 DNA polymerase family X, beta-like [PR00870] (137-151)
  IPR002008 DNA polymerase family X, beta-like [PR00870] (177-196)
  IPR002008 DNA polymerase family X, beta-like [PR00870] (253-261)
  IPR002008 DNA polymerase family X, beta-like [PR00870] (268-275)
  IPR002008 DNA polymerase family X, beta-like [PR00870] (316-333)
  IPR002054 DNA-directed DNA polymerase X [SM00483] (10-334)
  IPR002054 DNA-directed DNA polymerase X [cd00141] (15-333)
  IPR003583 Helix-hairpin-helix DNA-binding motif, class 1 [SM00278] (57-76)
  IPR003583 Helix-hairpin-helix DNA-binding motif, class 1 [SM00278] (98-117)
  IPR010996 Crossover junction endonuclease MUS81-like, HHH domain [PF14716] (12-82)
  IPR018944 DNA polymerase lambda, fingers domain [PF10391] (100-147)
  IPR019843 DNA polymerase family X, binding site [PS00522] (179-198)
  IPR022312 DNA polymerase family X [PR00869] (105-122)
  IPR022312 DNA polymerase family X [PR00869] (176-190)
  IPR022312 DNA polymerase family X [PR00869] (190-198)
  IPR022312 DNA polymerase family X [PR00869] (254-263)
  IPR022312 DNA polymerase family X [PR00869] (270-283)
  IPR022312 DNA polymerase family X [PR00869] (315-333)
  IPR022312 DNA polymerase family X [PTHR11276] (3-334)